Protein AF-A0A1F8A3U5-F1 (afdb_monomer_lite)

Radius of gyration: 20.99 Å; chains: 1; bounding box: 32×63×51 Å

Foldseek 3Di:
DDPVVVVLLVVLVCQLPDPVDDPQLNVLSVVLNVVCVVLVDPLLSVLSSVCSVVVHDQDDPFDPLVDPVVPCPFQCNVCVVVVVVVCVVVVPDDDPCLVRRHQQQLSVVDDPVLLVVDDDVLSSVLSNLSRVLSVVLRVVQVVCCVRGNRDSVSSVVSSVVSNVLSSLLRDQPADDDPVDDVLRSVLSNVLVVVCVVPVDDDPVSLVVSCVVSVGDPVRSVVSNVVSVVPPPDPPPDD

Structure (mmCIF, N/CA/C/O backbone):
data_AF-A0A1F8A3U5-F1
#
_entry.id   AF-A0A1F8A3U5-F1
#
loop_
_atom_site.group_PDB
_atom_site.id
_atom_site.type_symbol
_atom_site.label_atom_id
_atom_site.label_alt_id
_atom_site.label_comp_id
_atom_site.label_asym_id
_atom_site.label_entity_id
_atom_site.label_seq_id
_atom_site.pdbx_PDB_ins_code
_atom_site.Cartn_x
_atom_site.Cartn_y
_atom_site.Cartn_z
_atom_site.occupancy
_atom_site.B_iso_or_equiv
_atom_site.auth_seq_id
_atom_site.auth_comp_id
_atom_site.auth_asym_id
_atom_site.auth_atom_id
_atom_site.pdbx_PDB_model_num
ATOM 1 N N . MET A 1 1 ? -14.450 17.185 -12.008 1.00 59.91 1 MET A N 1
ATOM 2 C CA . MET A 1 1 ? -13.005 17.348 -11.720 1.00 59.91 1 MET A CA 1
ATOM 3 C C . MET A 1 1 ? -12.781 18.746 -11.153 1.00 59.91 1 MET A C 1
ATOM 5 O O . MET A 1 1 ? -13.092 19.710 -11.848 1.00 59.91 1 MET A O 1
ATOM 9 N N . GLY A 1 2 ? -12.352 18.853 -9.891 1.00 80.50 2 GLY A N 1
ATOM 10 C CA . GLY A 1 2 ? -12.218 20.138 -9.187 1.00 80.50 2 GLY A CA 1
ATOM 11 C C . GLY A 1 2 ? -11.101 21.026 -9.748 1.00 80.50 2 GLY A C 1
ATOM 12 O O . GLY A 1 2 ? -10.186 20.533 -10.408 1.00 80.50 2 GLY A O 1
ATOM 13 N N . THR A 1 3 ? -11.174 22.333 -9.481 1.00 87.06 3 THR A N 1
ATOM 14 C CA . THR A 1 3 ? -10.207 23.342 -9.958 1.00 87.06 3 THR A CA 1
ATOM 15 C C . THR A 1 3 ? -8.766 22.987 -9.584 1.00 87.06 3 THR A C 1
ATOM 17 O O . THR A 1 3 ? -7.882 23.078 -10.430 1.00 87.06 3 THR A O 1
ATOM 20 N N . LEU A 1 4 ? -8.545 22.481 -8.366 1.00 87.31 4 LEU A N 1
ATOM 21 C CA . LEU A 1 4 ? -7.229 22.046 -7.891 1.00 87.31 4 LEU A CA 1
ATOM 22 C C . LEU A 1 4 ? -6.636 20.914 -8.746 1.00 87.31 4 LEU A C 1
ATOM 24 O O . LEU A 1 4 ? -5.498 21.023 -9.186 1.00 87.31 4 LEU A O 1
ATOM 28 N N . CYS A 1 5 ? -7.405 19.862 -9.050 1.00 90.94 5 CYS A N 1
ATOM 29 C CA . CYS A 1 5 ? -6.928 18.750 -9.883 1.00 90.94 5 CYS A CA 1
ATOM 30 C C . CYS A 1 5 ? -6.482 19.233 -11.265 1.00 90.94 5 CYS A C 1
ATOM 32 O O . CYS A 1 5 ? -5.447 18.806 -11.757 1.00 90.94 5 CYS A O 1
ATOM 34 N N . LYS A 1 6 ? -7.238 20.153 -11.881 1.00 92.12 6 LYS A N 1
ATOM 35 C CA . LYS A 1 6 ? -6.883 20.709 -13.196 1.00 92.12 6 LYS A CA 1
ATOM 36 C C . LYS A 1 6 ? -5.563 21.479 -13.148 1.00 92.12 6 LYS A C 1
ATOM 38 O O . LYS A 1 6 ? -4.771 21.371 -14.075 1.00 92.12 6 LYS A O 1
ATOM 43 N N . VAL A 1 7 ? -5.330 22.241 -12.079 1.00 94.38 7 VAL A N 1
ATOM 44 C CA . VAL A 1 7 ? -4.067 22.966 -11.874 1.00 94.38 7 VAL A CA 1
ATOM 45 C C . VAL A 1 7 ? -2.906 21.988 -11.696 1.00 94.38 7 VAL A C 1
ATOM 47 O O . VAL A 1 7 ? -1.887 22.139 -12.362 1.00 94.38 7 VAL A O 1
ATOM 50 N N . LEU A 1 8 ? -3.076 20.955 -10.865 1.00 94.31 8 LEU A N 1
ATOM 51 C CA . LEU A 1 8 ? -2.045 19.938 -10.634 1.00 94.31 8 LEU A CA 1
ATOM 52 C C . LEU A 1 8 ? -1.711 19.144 -11.904 1.00 94.31 8 LEU A C 1
ATOM 54 O O . LEU A 1 8 ? -0.542 18.897 -12.173 1.00 94.31 8 LEU A O 1
ATOM 58 N N . LEU A 1 9 ? -2.710 18.789 -12.715 1.00 94.25 9 LEU A N 1
ATOM 59 C CA . LEU A 1 9 ? -2.481 18.095 -13.985 1.00 94.25 9 LEU A CA 1
ATOM 60 C C . LEU A 1 9 ? -1.741 18.970 -15.003 1.00 94.25 9 LEU A C 1
ATOM 62 O O . LEU A 1 9 ? -0.818 18.485 -15.645 1.00 94.25 9 LEU A O 1
ATOM 66 N N . ARG A 1 10 ? -2.079 20.263 -15.106 1.00 94.81 10 ARG A N 1
ATOM 67 C CA . ARG A 1 10 ? -1.332 21.207 -15.959 1.00 94.81 10 ARG A CA 1
ATOM 68 C C . ARG A 1 10 ? 0.111 21.385 -15.498 1.00 94.81 10 ARG A C 1
ATOM 70 O O . ARG A 1 10 ? 1.004 21.494 -16.328 1.00 94.81 10 ARG A O 1
ATOM 77 N N . LEU A 1 11 ? 0.341 21.415 -14.183 1.00 94.00 11 LEU A N 1
ATOM 78 C CA . LEU A 1 11 ? 1.692 21.448 -13.627 1.00 94.00 11 LEU A CA 1
ATOM 79 C C . LEU A 1 11 ? 2.476 20.197 -14.041 1.00 94.00 11 LEU A C 1
ATOM 81 O O . LEU A 1 11 ? 3.593 20.322 -14.525 1.00 94.00 11 LEU A O 1
ATOM 85 N N . LEU A 1 12 ? 1.893 19.006 -13.890 1.00 93.44 12 LEU A N 1
ATOM 86 C CA . LEU A 1 12 ? 2.532 17.751 -14.295 1.00 93.44 12 LEU A CA 1
ATOM 87 C C . LEU A 1 12 ? 2.829 17.709 -15.797 1.00 93.44 12 LEU A C 1
ATOM 89 O O . LEU A 1 12 ? 3.903 17.265 -16.187 1.00 93.44 12 LEU A O 1
ATOM 93 N N . GLU A 1 13 ? 1.917 18.207 -16.630 1.00 94.44 13 GLU A N 1
ATOM 94 C CA . GLU A 1 13 ? 2.119 18.315 -18.076 1.00 94.44 13 GLU A CA 1
ATOM 95 C C . GLU A 1 13 ? 3.285 19.251 -18.418 1.00 94.44 13 GLU A C 1
ATOM 97 O O . GLU A 1 13 ? 4.138 18.890 -19.228 1.00 94.44 13 GLU A O 1
ATOM 102 N N . ALA A 1 14 ? 3.373 20.411 -17.760 1.00 94.38 14 ALA A N 1
ATOM 103 C CA . ALA A 1 14 ? 4.494 21.331 -17.927 1.00 94.38 14 ALA A CA 1
ATOM 104 C C . ALA A 1 14 ? 5.823 20.687 -17.495 1.00 94.38 14 ALA A C 1
ATOM 106 O O . ALA A 1 14 ? 6.792 20.733 -18.247 1.00 94.38 14 ALA A O 1
ATOM 107 N N . LEU A 1 15 ? 5.852 20.022 -16.332 1.00 92.50 15 LEU A N 1
ATOM 108 C CA . LEU A 1 15 ? 7.039 19.317 -15.837 1.00 92.50 15 LEU A CA 1
ATOM 109 C C . LEU A 1 15 ? 7.458 18.173 -16.770 1.00 92.50 15 LEU A C 1
ATOM 111 O O . LEU A 1 15 ? 8.645 17.979 -16.996 1.00 92.50 15 LEU A O 1
ATOM 115 N N . ALA A 1 16 ? 6.514 17.428 -17.348 1.00 90.19 16 ALA A N 1
ATOM 116 C CA . ALA A 1 16 ? 6.818 16.327 -18.263 1.00 90.19 16 ALA A CA 1
ATOM 117 C C . ALA A 1 16 ? 7.504 16.793 -19.563 1.00 90.19 16 ALA A C 1
ATOM 119 O O . ALA A 1 16 ? 8.275 16.035 -20.154 1.00 90.19 16 ALA A O 1
ATOM 120 N N . HIS A 1 17 ? 7.263 18.035 -19.993 1.00 93.19 17 HIS A N 1
ATOM 121 C CA . HIS A 1 17 ? 7.818 18.603 -21.227 1.00 93.19 17 HIS A CA 1
ATOM 122 C C . HIS A 1 17 ? 8.972 19.592 -20.991 1.00 93.19 17 HIS A C 1
ATOM 124 O O . HIS A 1 17 ? 9.547 20.095 -21.957 1.00 93.19 17 HIS A O 1
ATOM 130 N N . ASP A 1 18 ? 9.345 19.861 -19.737 1.00 92.31 18 ASP A N 1
ATOM 131 C CA . ASP A 1 18 ? 10.413 20.804 -19.403 1.00 92.31 18 ASP A CA 1
ATOM 132 C C . ASP A 1 18 ? 11.800 20.195 -19.656 1.00 92.31 18 ASP A C 1
ATOM 134 O O . ASP A 1 18 ? 12.280 19.344 -18.907 1.00 92.31 18 ASP A O 1
ATOM 138 N N . ALA A 1 19 ? 12.469 20.653 -20.717 1.00 90.62 19 ALA A N 1
ATOM 139 C CA . ALA A 1 19 ? 13.798 20.186 -21.110 1.00 90.62 19 ALA A CA 1
ATOM 140 C C . ALA A 1 19 ? 14.903 20.478 -20.075 1.00 90.62 19 ALA A C 1
ATOM 142 O O . ALA A 1 19 ? 15.974 19.878 -20.162 1.00 90.62 19 ALA A O 1
ATOM 143 N N . CYS A 1 20 ? 14.662 21.369 -19.107 1.00 92.44 20 CYS A N 1
ATOM 144 C CA . CYS A 1 20 ? 15.601 21.666 -18.027 1.00 92.44 20 CYS A CA 1
ATOM 145 C C . CYS A 1 20 ? 15.585 20.610 -16.907 1.00 92.44 20 CYS A C 1
ATOM 147 O O . CYS A 1 20 ? 16.494 20.595 -16.076 1.00 92.44 20 CYS A O 1
ATOM 149 N N . LEU A 1 21 ? 14.575 19.735 -16.863 1.00 87.62 21 LEU A N 1
ATOM 150 C CA . LEU A 1 21 ? 14.460 18.667 -15.869 1.00 87.62 21 LEU A CA 1
ATOM 151 C C . LEU A 1 21 ? 15.128 17.372 -16.339 1.00 87.62 21 LEU A C 1
ATOM 153 O O . LEU A 1 21 ? 15.249 17.095 -17.535 1.00 87.62 21 LEU A O 1
ATOM 157 N N . SER A 1 22 ? 15.534 16.531 -15.384 1.00 87.31 22 SER A N 1
ATOM 158 C CA . SER A 1 22 ? 16.097 15.219 -15.714 1.00 87.31 22 SER A CA 1
ATOM 159 C C . SER A 1 22 ? 15.052 14.315 -16.387 1.00 87.31 22 SER A C 1
ATOM 161 O O . SER A 1 22 ? 13.847 14.467 -16.172 1.00 87.31 22 SER A O 1
ATOM 163 N N . SER A 1 23 ? 15.497 13.331 -17.183 1.00 84.69 23 SER A N 1
ATOM 164 C CA . SER A 1 23 ? 14.583 12.337 -17.787 1.00 84.69 23 SER A CA 1
ATOM 165 C C . SER A 1 23 ? 13.703 11.673 -16.731 1.00 84.69 23 SER A C 1
ATOM 167 O O . SER A 1 23 ? 12.493 11.585 -16.894 1.00 84.69 23 SER A O 1
ATOM 169 N N . GLU A 1 24 ? 14.301 11.322 -15.593 1.00 83.00 24 GLU A N 1
ATOM 170 C CA . GLU A 1 24 ? 13.609 10.699 -14.470 1.00 83.00 24 GLU A CA 1
ATOM 171 C C . GLU A 1 24 ? 12.495 11.593 -13.895 1.00 83.00 24 GLU A C 1
ATOM 173 O O . GLU A 1 24 ? 11.401 11.115 -13.600 1.00 83.00 24 GLU A O 1
ATOM 178 N N . GLN A 1 25 ? 12.733 12.899 -13.743 1.00 84.06 25 GLN A N 1
ATOM 179 C CA . GLN A 1 25 ? 11.713 13.834 -13.252 1.00 84.06 25 GLN A CA 1
ATOM 180 C C . GLN A 1 25 ? 10.551 13.986 -14.238 1.00 84.06 25 GLN A C 1
ATOM 182 O O . GLN A 1 25 ? 9.391 13.996 -13.819 1.00 84.06 25 GLN A O 1
ATOM 187 N N . ARG A 1 26 ? 10.850 14.052 -15.539 1.00 88.25 26 ARG A N 1
ATOM 188 C CA . ARG A 1 26 ? 9.834 14.140 -16.597 1.00 88.25 26 ARG A CA 1
ATOM 189 C C . ARG A 1 26 ? 8.983 12.875 -16.679 1.00 88.25 26 ARG A C 1
ATOM 191 O O . ARG A 1 26 ? 7.757 12.957 -16.722 1.00 88.25 26 ARG A O 1
ATOM 198 N N . GLU A 1 27 ? 9.619 11.707 -16.626 1.00 85.88 27 GLU A N 1
ATOM 199 C CA . GLU A 1 27 ? 8.944 10.405 -16.616 1.00 85.88 27 GLU A CA 1
ATOM 200 C C . GLU A 1 27 ? 8.048 10.242 -15.384 1.00 85.88 27 GLU A C 1
ATOM 202 O O . GLU A 1 27 ? 6.904 9.808 -15.513 1.00 85.88 27 GLU A O 1
ATOM 207 N N . LYS A 1 28 ? 8.512 10.666 -14.20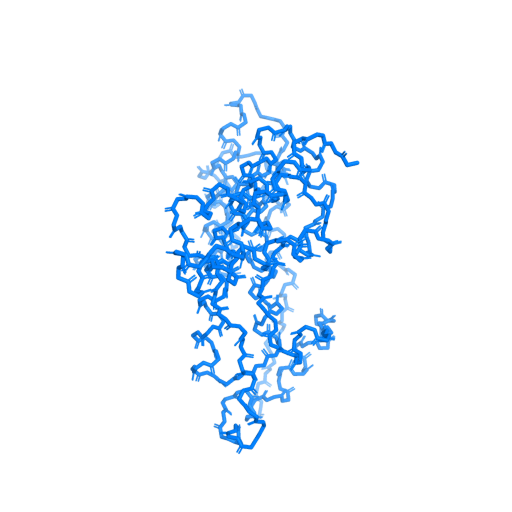0 1.00 85.12 28 LYS A N 1
ATOM 208 C CA . LYS A 1 28 ? 7.691 10.686 -12.979 1.00 85.12 28 LYS A CA 1
ATOM 209 C C . LYS A 1 28 ? 6.464 11.582 -13.130 1.00 85.12 28 LYS A C 1
ATOM 211 O O . LYS A 1 28 ? 5.368 11.178 -12.746 1.00 85.12 28 LYS A O 1
ATOM 216 N N . ALA A 1 29 ? 6.627 12.782 -13.687 1.00 89.88 29 ALA A N 1
ATOM 217 C CA . ALA A 1 29 ? 5.508 13.694 -13.906 1.00 89.88 29 ALA A CA 1
ATOM 218 C C . ALA A 1 29 ? 4.465 13.088 -14.862 1.00 89.88 29 ALA A C 1
ATOM 220 O O . ALA A 1 29 ? 3.266 13.106 -14.567 1.00 89.88 29 ALA A O 1
ATOM 221 N N . MET A 1 30 ? 4.925 12.471 -15.955 1.00 89.12 30 MET A N 1
ATOM 222 C CA . MET A 1 30 ? 4.065 11.764 -16.905 1.00 89.12 30 MET A CA 1
ATOM 223 C C . MET A 1 30 ? 3.346 10.577 -16.251 1.00 89.12 30 MET A C 1
ATOM 225 O O . MET A 1 30 ? 2.131 10.440 -16.399 1.00 89.12 30 MET A O 1
ATOM 229 N N . TYR A 1 31 ? 4.065 9.761 -15.474 1.00 87.12 31 TYR A N 1
ATOM 230 C CA . TYR A 1 31 ? 3.487 8.630 -14.751 1.00 87.12 31 TYR A CA 1
ATOM 231 C C . TYR A 1 31 ? 2.373 9.069 -13.803 1.00 87.12 31 TYR A C 1
ATOM 233 O O . TYR A 1 31 ? 1.295 8.484 -13.821 1.00 87.12 31 TYR A O 1
ATOM 241 N N . ILE A 1 32 ? 2.599 10.107 -12.989 1.00 89.50 32 ILE A N 1
ATOM 242 C CA . ILE A 1 32 ? 1.591 10.599 -12.038 1.00 89.50 32 ILE A CA 1
ATOM 243 C C . ILE A 1 32 ? 0.330 11.048 -12.788 1.00 89.50 32 ILE A C 1
ATOM 245 O O . ILE A 1 32 ? -0.784 10.726 -12.372 1.00 89.50 32 ILE A O 1
ATOM 249 N N . GLY A 1 33 ? 0.497 11.748 -13.916 1.00 89.69 33 GLY A N 1
ATOM 250 C CA . GLY A 1 33 ? -0.617 12.144 -14.775 1.00 89.69 33 GLY A CA 1
ATOM 251 C C . GLY A 1 33 ? -1.421 10.946 -15.289 1.00 89.69 33 GLY A C 1
ATOM 252 O O . GLY A 1 33 ? -2.646 10.941 -15.178 1.00 89.69 33 GLY A O 1
ATOM 253 N N . LEU A 1 34 ? -0.739 9.912 -15.794 1.00 86.69 34 LEU A N 1
ATOM 254 C CA . LEU A 1 34 ? -1.368 8.687 -16.303 1.00 86.69 34 LEU A CA 1
ATOM 255 C C . LEU A 1 34 ? -2.034 7.860 -15.193 1.00 86.69 34 LEU A C 1
ATOM 257 O O . LEU A 1 34 ? -3.182 7.445 -15.348 1.00 86.69 34 LEU A O 1
ATOM 261 N N . SER A 1 35 ? -1.361 7.674 -14.056 1.00 85.38 35 SER A N 1
ATOM 262 C CA . SER A 1 35 ? -1.886 6.958 -12.885 1.00 85.38 35 SER A CA 1
ATOM 263 C C . SER A 1 35 ? -3.184 7.614 -12.393 1.00 85.38 35 SER A C 1
ATOM 265 O O . SER A 1 35 ? -4.189 6.928 -12.183 1.00 85.38 35 SER A O 1
ATOM 267 N N . PHE A 1 36 ? -3.245 8.953 -12.361 1.00 90.25 36 PHE A N 1
ATOM 268 C CA . PHE A 1 36 ? -4.469 9.671 -11.994 1.00 90.25 36 PHE A CA 1
ATOM 269 C C . PHE A 1 36 ? -5.655 9.395 -12.926 1.00 90.25 36 PHE A C 1
ATOM 271 O O . PHE A 1 36 ? -6.797 9.391 -12.462 1.00 90.25 36 PHE A O 1
ATOM 278 N N . LEU A 1 37 ? -5.432 9.140 -14.219 1.00 87.62 37 LEU A N 1
ATOM 279 C CA . LEU A 1 37 ? -6.523 8.786 -15.135 1.00 87.62 37 LEU A CA 1
ATOM 280 C C . LEU A 1 37 ? -7.172 7.446 -14.767 1.00 87.62 37 LEU A C 1
ATOM 282 O O . LEU A 1 37 ? -8.379 7.291 -14.974 1.00 87.62 37 LEU A O 1
ATOM 286 N N . SER A 1 38 ? -6.391 6.530 -14.186 1.00 84.44 38 SER A N 1
ATOM 287 C CA . SER A 1 38 ? -6.859 5.235 -13.691 1.00 84.44 38 SER A CA 1
ATOM 288 C C . SER A 1 38 ? -7.659 5.393 -12.395 1.00 84.44 38 SER A C 1
ATOM 290 O O . SER A 1 38 ? -8.855 5.103 -12.359 1.00 84.44 38 SER A O 1
ATOM 292 N N . HIS A 1 39 ? -7.042 5.936 -11.340 1.00 86.56 39 HIS A N 1
ATOM 293 C CA . HIS A 1 39 ? -7.651 5.934 -10.004 1.00 86.56 39 HIS A CA 1
ATOM 294 C C . HIS A 1 39 ? -8.543 7.157 -9.705 1.00 86.56 39 HIS A C 1
ATOM 296 O O . HIS A 1 39 ? -9.347 7.120 -8.777 1.00 86.56 39 HIS A O 1
ATOM 302 N N . LYS A 1 40 ? -8.401 8.271 -10.443 1.00 90.25 40 LYS A N 1
ATOM 303 C CA . LYS A 1 40 ? -9.174 9.533 -10.302 1.00 90.25 40 LYS A CA 1
ATOM 304 C C . LYS A 1 40 ? -9.259 10.084 -8.871 1.00 90.25 40 LYS A C 1
ATOM 306 O O . LYS A 1 40 ? -10.196 10.799 -8.511 1.00 90.25 40 LYS A O 1
ATOM 311 N N . ASN A 1 41 ? -8.251 9.782 -8.059 1.00 90.56 41 ASN A N 1
ATOM 312 C CA . ASN A 1 41 ? -8.214 10.092 -6.633 1.00 90.56 41 ASN A CA 1
ATOM 313 C C . ASN A 1 41 ? -7.436 11.390 -6.377 1.00 90.56 41 ASN A C 1
ATOM 315 O O . ASN A 1 41 ? -6.236 11.480 -6.641 1.00 90.56 41 ASN A O 1
ATOM 319 N N . THR A 1 42 ? -8.131 12.410 -5.872 1.00 92.25 42 THR A N 1
ATOM 320 C CA . THR A 1 42 ? -7.558 13.745 -5.643 1.00 92.25 42 THR A CA 1
ATOM 321 C C . THR A 1 42 ? -6.518 13.757 -4.527 1.00 92.25 42 THR A C 1
ATOM 323 O O . THR A 1 42 ? -5.478 14.390 -4.685 1.00 92.25 42 T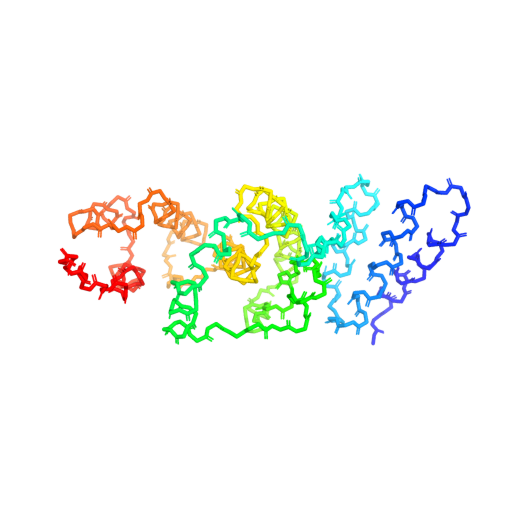HR A O 1
ATOM 326 N N . CYS A 1 43 ? -6.771 13.060 -3.413 1.00 92.12 43 CYS A N 1
ATOM 327 C CA . CYS A 1 43 ? -5.826 12.980 -2.297 1.00 92.12 43 CYS A CA 1
ATOM 328 C C . CYS A 1 43 ? -4.530 12.298 -2.741 1.00 92.12 43 CYS A C 1
ATOM 330 O O . CYS A 1 43 ? -3.440 12.785 -2.439 1.00 92.12 43 CYS A O 1
ATOM 332 N N . ARG A 1 44 ? -4.659 11.236 -3.541 1.00 92.81 44 ARG A N 1
ATOM 333 C CA . ARG A 1 44 ? -3.541 10.543 -4.172 1.00 92.81 44 ARG A CA 1
ATOM 334 C C . ARG A 1 44 ? -2.728 11.455 -5.087 1.00 92.81 44 ARG A C 1
ATOM 336 O O . ARG A 1 44 ? -1.517 11.538 -4.918 1.00 92.81 44 ARG A O 1
ATOM 343 N N . LEU A 1 45 ? -3.390 12.186 -5.990 1.00 93.69 45 LEU A N 1
ATOM 344 C CA . LEU A 1 45 ? -2.737 13.140 -6.896 1.00 93.69 45 LEU A CA 1
ATOM 345 C C . LEU A 1 45 ? -1.977 14.223 -6.122 1.00 93.69 45 LEU A C 1
ATOM 347 O O . LEU A 1 45 ? -0.832 14.532 -6.441 1.00 93.69 45 LEU A O 1
ATOM 351 N N . MET A 1 46 ? -2.595 14.789 -5.084 1.00 93.56 46 MET A N 1
ATOM 352 C CA . MET A 1 46 ? -1.947 15.786 -4.231 1.00 93.56 46 MET A CA 1
ATOM 353 C C . MET A 1 46 ? -0.707 15.217 -3.539 1.00 93.56 46 MET A C 1
ATOM 355 O O . MET A 1 46 ? 0.332 15.875 -3.513 1.00 93.56 46 MET A O 1
ATOM 359 N N . ALA A 1 47 ? -0.796 13.999 -2.998 1.00 92.56 47 ALA A N 1
ATOM 360 C CA . ALA A 1 47 ? 0.319 13.358 -2.309 1.00 92.56 47 ALA A CA 1
ATOM 361 C C . ALA A 1 47 ? 1.454 13.029 -3.293 1.00 92.56 47 ALA A C 1
ATOM 363 O O . ALA A 1 47 ? 2.625 13.264 -2.987 1.00 92.56 47 ALA A O 1
ATOM 364 N N . GLN A 1 48 ? 1.096 12.582 -4.500 1.00 92.25 48 GLN A N 1
ATOM 365 C CA . GLN A 1 48 ? 2.014 12.325 -5.604 1.00 92.25 48 GLN A CA 1
ATOM 366 C C . GLN A 1 48 ? 2.797 13.576 -6.015 1.00 92.25 48 GLN A C 1
ATOM 368 O O . GLN A 1 48 ? 4.028 13.589 -5.981 1.00 92.25 48 GLN A O 1
ATOM 373 N N . VAL A 1 49 ? 2.084 14.666 -6.312 1.00 92.38 49 VAL A N 1
ATOM 374 C CA . VAL A 1 49 ? 2.703 15.949 -6.668 1.00 92.38 49 VAL A CA 1
ATOM 375 C C . VAL A 1 49 ? 3.540 16.495 -5.511 1.00 92.38 49 VAL A C 1
ATOM 377 O O . VAL A 1 49 ? 4.664 16.935 -5.731 1.00 92.38 49 VAL A O 1
ATOM 380 N N . SER A 1 50 ? 3.050 16.435 -4.268 1.00 92.00 50 SER A N 1
ATOM 381 C CA . SER A 1 50 ? 3.795 16.952 -3.114 1.00 92.00 50 SER A CA 1
ATOM 382 C C . SER A 1 50 ? 5.147 16.264 -2.936 1.00 92.00 50 SER A C 1
ATOM 384 O O . SER A 1 50 ? 6.119 16.940 -2.606 1.00 92.00 50 SER A O 1
ATOM 386 N N . ARG A 1 51 ? 5.216 14.945 -3.119 1.00 88.94 51 ARG A N 1
ATOM 387 C CA . ARG A 1 51 ? 6.468 14.188 -3.013 1.00 88.94 51 ARG A CA 1
ATOM 388 C C . ARG A 1 51 ? 7.370 14.422 -4.238 1.00 88.94 51 ARG A C 1
ATOM 390 O O . ARG A 1 51 ? 8.578 14.555 -4.059 1.00 88.94 51 ARG A O 1
ATOM 397 N N . LEU A 1 52 ? 6.806 14.577 -5.447 1.00 88.69 52 LEU A N 1
ATOM 398 C CA . LEU A 1 52 ? 7.566 14.944 -6.654 1.00 88.69 52 LEU A CA 1
ATOM 399 C C . LEU A 1 52 ? 8.284 16.286 -6.461 1.00 88.69 52 LEU A C 1
ATOM 401 O O . LEU A 1 52 ? 9.480 16.388 -6.714 1.00 88.69 52 LEU A O 1
ATOM 405 N N . MET A 1 53 ? 7.572 17.288 -5.939 1.00 88.31 53 MET A N 1
ATOM 406 C CA . MET A 1 53 ? 8.127 18.618 -5.660 1.00 88.31 53 MET A CA 1
ATOM 407 C C . MET A 1 53 ? 9.220 18.603 -4.581 1.00 88.31 53 MET A C 1
ATOM 409 O O . MET A 1 53 ? 10.065 19.491 -4.555 1.00 88.31 53 MET A O 1
ATOM 413 N N . LYS A 1 54 ? 9.224 17.596 -3.701 1.00 87.44 54 LYS A N 1
ATOM 414 C CA . LYS A 1 54 ? 10.277 17.376 -2.698 1.00 87.44 54 LYS A CA 1
ATOM 415 C C . LYS A 1 54 ? 11.465 16.568 -3.230 1.00 87.44 54 LYS A C 1
ATOM 417 O O . LYS A 1 54 ? 12.405 16.323 -2.483 1.00 87.44 54 LYS A O 1
ATOM 422 N N . GLY A 1 55 ? 11.423 16.131 -4.490 1.00 78.25 55 GLY A N 1
ATOM 423 C CA . GLY A 1 55 ? 12.448 15.269 -5.079 1.00 78.25 55 GLY A CA 1
ATOM 424 C C . GLY A 1 55 ? 12.446 13.841 -4.527 1.00 78.25 55 GLY A C 1
ATOM 425 O O . GLY A 1 55 ? 13.426 13.120 -4.691 1.00 78.25 55 GLY A O 1
ATOM 426 N N . GLU A 1 56 ? 11.368 13.410 -3.868 1.00 77.69 56 GLU A N 1
ATOM 427 C CA . GLU A 1 56 ? 11.294 12.066 -3.301 1.00 77.69 56 GLU A CA 1
ATOM 428 C C . GLU A 1 56 ? 11.129 11.007 -4.407 1.00 77.69 56 GLU A C 1
ATOM 430 O O . GLU A 1 56 ? 10.414 11.193 -5.396 1.00 77.69 56 GLU A O 1
ATOM 435 N N . VAL A 1 57 ? 11.801 9.865 -4.238 1.00 61.00 57 VAL A N 1
ATOM 436 C CA . VAL A 1 57 ? 11.761 8.746 -5.194 1.00 61.00 57 VAL A CA 1
ATOM 437 C C . VAL A 1 57 ? 10.397 8.056 -5.132 1.00 61.00 57 VAL A C 1
ATOM 439 O O . VAL A 1 57 ? 9.949 7.658 -4.054 1.00 61.00 57 VAL A O 1
ATOM 442 N N . PHE A 1 58 ? 9.748 7.941 -6.295 1.00 60.69 58 PHE A N 1
ATOM 443 C CA . PHE A 1 58 ? 8.373 7.459 -6.435 1.00 60.69 58 PHE A CA 1
ATOM 444 C C . PHE A 1 58 ? 8.268 5.980 -6.770 1.00 60.69 58 PHE A C 1
ATOM 446 O O . PHE A 1 58 ? 7.442 5.285 -6.193 1.00 60.69 58 PHE A O 1
ATOM 453 N N . ILE A 1 59 ? 9.050 5.520 -7.740 1.00 56.22 59 ILE A N 1
ATOM 454 C CA . ILE A 1 59 ? 8.793 4.273 -8.453 1.00 56.22 59 ILE A CA 1
ATOM 455 C C . ILE A 1 59 ? 10.148 3.704 -8.850 1.00 56.22 59 ILE A C 1
ATOM 457 O O . ILE A 1 59 ? 10.935 4.390 -9.506 1.00 56.22 59 ILE A O 1
ATOM 461 N N . SER A 1 60 ? 10.410 2.463 -8.445 1.00 49.03 60 SER A N 1
ATOM 462 C CA . SER A 1 60 ? 11.392 1.640 -9.140 1.00 49.03 60 SER A CA 1
ATOM 463 C C . SER A 1 60 ? 10.794 1.305 -10.508 1.00 49.03 60 SER A C 1
ATOM 465 O O . SER A 1 60 ? 9.639 0.869 -10.551 1.00 49.03 60 SER A O 1
ATOM 467 N N . PRO A 1 61 ? 11.491 1.578 -11.625 1.00 49.94 61 PRO A N 1
ATOM 468 C CA . PRO A 1 61 ? 10.949 1.310 -12.947 1.00 49.94 61 PRO A CA 1
ATOM 469 C C . PRO A 1 61 ? 10.573 -0.167 -13.050 1.00 49.94 61 PRO A C 1
ATOM 471 O O . PRO A 1 61 ? 11.256 -1.006 -12.467 1.00 49.94 61 PRO A O 1
ATOM 474 N N . TYR A 1 62 ? 9.482 -0.428 -13.783 1.00 51.22 62 TYR A N 1
ATOM 475 C CA . TYR A 1 62 ? 8.997 -1.728 -14.250 1.00 51.22 62 TYR A CA 1
ATOM 476 C C . TYR A 1 62 ? 9.924 -2.885 -13.904 1.00 51.22 62 TYR A C 1
ATOM 478 O O . TYR A 1 62 ? 11.059 -2.940 -14.398 1.00 51.22 62 TYR A O 1
ATOM 486 N N . TYR A 1 63 ? 9.413 -3.853 -13.144 1.00 52.28 63 TYR A N 1
ATOM 487 C CA . TYR A 1 63 ? 10.069 -5.144 -13.078 1.00 52.28 63 TYR A CA 1
ATOM 488 C C . TYR A 1 63 ? 10.131 -5.637 -14.512 1.00 52.28 63 TYR A C 1
ATOM 490 O O . TYR A 1 63 ? 9.125 -6.047 -15.090 1.00 52.28 63 TYR A O 1
ATOM 498 N N . ARG A 1 64 ? 11.314 -5.586 -15.131 1.00 48.22 64 ARG A N 1
ATOM 499 C CA . ARG A 1 64 ? 11.543 -6.443 -16.280 1.00 48.22 64 ARG A CA 1
ATOM 500 C C . ARG A 1 64 ? 11.357 -7.825 -15.696 1.00 48.22 64 ARG A C 1
ATOM 502 O O . ARG A 1 64 ? 12.220 -8.283 -14.956 1.00 48.22 64 ARG A O 1
ATOM 509 N N . VAL A 1 65 ? 10.220 -8.450 -15.985 1.00 50.44 65 VAL A N 1
ATOM 510 C CA . VAL A 1 65 ? 10.063 -9.892 -15.876 1.00 50.44 65 VAL A CA 1
ATOM 511 C C . VAL A 1 65 ? 11.156 -10.430 -16.787 1.00 50.44 65 VAL A C 1
ATOM 513 O O . VAL A 1 65 ? 11.000 -10.494 -18.007 1.00 50.44 65 VAL A O 1
ATOM 516 N N . ILE A 1 66 ? 12.352 -10.629 -16.224 1.00 46.31 66 ILE A N 1
ATOM 517 C CA . ILE A 1 66 ? 13.515 -11.084 -16.969 1.00 46.31 66 ILE A CA 1
ATOM 518 C C . ILE A 1 66 ? 13.061 -12.416 -17.546 1.00 46.31 66 ILE A C 1
ATOM 520 O O . ILE A 1 66 ? 12.639 -13.303 -16.809 1.00 46.31 66 ILE A O 1
ATOM 524 N N . GLY A 1 67 ? 13.017 -12.485 -18.878 1.00 43.28 67 GLY A N 1
ATOM 525 C CA . GLY A 1 67 ? 12.275 -13.515 -19.592 1.00 43.28 67 GLY A CA 1
ATOM 526 C C . GLY A 1 67 ? 12.535 -14.920 -19.050 1.00 43.28 67 GLY A C 1
ATOM 527 O O . GLY A 1 67 ? 13.652 -15.255 -18.645 1.00 43.28 67 GLY A O 1
ATOM 528 N N . ALA A 1 68 ? 11.490 -15.750 -19.099 1.00 43.47 68 ALA A N 1
ATOM 529 C CA . ALA A 1 68 ? 11.427 -17.132 -18.615 1.00 43.47 68 ALA A CA 1
ATOM 530 C C . ALA A 1 68 ? 12.629 -18.035 -18.992 1.00 43.47 68 ALA A C 1
ATOM 532 O O . ALA A 1 68 ? 12.816 -19.100 -18.406 1.00 43.47 68 ALA A O 1
ATOM 533 N N . SER A 1 69 ? 13.477 -17.622 -19.938 1.00 45.19 69 SER A N 1
ATOM 534 C CA . SER A 1 69 ? 14.696 -18.321 -20.340 1.00 45.19 69 SER A CA 1
ATOM 535 C C . SER A 1 69 ? 15.848 -18.261 -19.324 1.00 45.19 69 SER A C 1
ATOM 537 O O . SER A 1 69 ? 16.694 -19.153 -19.366 1.00 45.19 69 SER A O 1
ATOM 539 N N . LYS A 1 70 ? 15.890 -17.296 -18.386 1.00 50.28 70 LYS A N 1
ATOM 540 C CA . LYS A 1 70 ? 16.943 -17.224 -17.341 1.00 50.28 70 LYS A CA 1
ATOM 541 C C . LYS A 1 70 ? 16.603 -17.940 -16.025 1.00 50.28 70 LYS A C 1
ATOM 543 O O . LYS A 1 70 ? 17.485 -18.103 -15.188 1.00 50.28 70 LYS A O 1
ATOM 548 N N . HIS A 1 71 ? 15.367 -18.414 -15.842 1.00 54.97 71 HIS A N 1
ATOM 549 C CA . HIS A 1 71 ? 14.859 -18.821 -14.523 1.00 54.97 71 HIS A CA 1
ATOM 550 C C . HIS A 1 71 ? 14.650 -20.331 -14.308 1.00 54.97 71 HIS A C 1
ATOM 552 O O . HIS A 1 71 ? 14.057 -20.727 -13.310 1.00 54.97 71 HIS A O 1
ATOM 558 N N . LYS A 1 72 ? 15.193 -21.210 -15.164 1.00 59.16 72 LYS A N 1
ATOM 559 C CA . LYS A 1 72 ? 15.027 -22.674 -14.999 1.00 59.16 72 LYS A CA 1
ATOM 560 C C . LYS A 1 72 ? 15.598 -23.245 -13.685 1.00 59.16 72 LYS A C 1
ATOM 562 O O . LYS A 1 72 ? 15.226 -24.348 -13.308 1.00 59.16 72 LYS A O 1
ATOM 567 N N . ASN A 1 73 ? 16.451 -22.502 -12.971 1.00 71.00 73 ASN A N 1
ATOM 568 C CA . ASN A 1 73 ? 17.069 -22.936 -11.707 1.00 71.00 73 ASN A CA 1
ATOM 569 C C . ASN A 1 73 ? 16.607 -22.148 -10.465 1.00 71.00 73 ASN A C 1
ATOM 571 O O . ASN A 1 73 ? 17.144 -22.361 -9.371 1.00 71.00 73 ASN A O 1
ATOM 575 N N . THR A 1 74 ? 15.631 -21.242 -10.588 1.00 81.38 74 THR A N 1
ATOM 576 C CA . THR A 1 74 ? 15.184 -20.456 -9.430 1.00 81.38 74 THR A CA 1
ATOM 577 C C . THR A 1 74 ? 14.440 -21.313 -8.413 1.00 81.38 74 THR A C 1
ATOM 579 O O . THR A 1 74 ? 13.935 -22.397 -8.724 1.00 81.38 74 THR A O 1
ATOM 582 N N . LEU A 1 75 ? 14.391 -20.843 -7.166 1.00 83.81 75 LEU A N 1
ATOM 583 C CA . LEU A 1 75 ? 13.631 -21.512 -6.112 1.00 83.81 75 LEU A CA 1
ATOM 584 C C . LEU A 1 75 ? 12.136 -21.512 -6.442 1.00 83.81 75 LEU A C 1
ATOM 586 O O . LEU A 1 75 ? 11.488 -22.546 -6.296 1.00 83.81 75 LEU A O 1
ATOM 590 N N . THR A 1 76 ? 11.613 -20.416 -6.994 1.00 84.88 76 THR A N 1
ATOM 591 C CA . THR A 1 76 ? 10.221 -20.350 -7.459 1.00 84.88 76 THR A CA 1
ATOM 592 C C . THR A 1 76 ? 9.909 -21.345 -8.568 1.00 84.88 76 THR A C 1
ATOM 594 O O . THR A 1 76 ? 8.846 -21.958 -8.539 1.00 84.88 76 THR A O 1
ATOM 597 N N . HIS A 1 77 ? 10.836 -21.590 -9.498 1.00 83.19 77 HIS A N 1
ATOM 598 C CA . HIS A 1 77 ? 10.648 -22.621 -10.517 1.00 83.19 77 HIS A CA 1
ATOM 599 C C . HIS A 1 77 ? 10.650 -24.027 -9.902 1.00 83.19 77 HIS A C 1
ATOM 601 O O . HIS A 1 77 ? 9.734 -24.813 -10.140 1.00 83.19 77 HIS A O 1
ATOM 607 N N . ARG A 1 78 ? 11.641 -24.334 -9.051 1.00 84.81 78 ARG A N 1
ATOM 608 C CA . ARG A 1 78 ? 11.778 -25.648 -8.394 1.00 84.81 78 ARG A CA 1
ATOM 609 C C . ARG A 1 78 ? 10.598 -25.991 -7.484 1.00 84.81 78 ARG A C 1
ATOM 611 O O . ARG A 1 78 ? 10.173 -27.144 -7.432 1.00 84.81 78 ARG A O 1
ATOM 618 N N . HIS A 1 79 ? 10.063 -24.996 -6.783 1.00 87.38 79 HIS A N 1
ATOM 619 C CA . HIS A 1 79 ? 8.978 -25.160 -5.816 1.00 87.38 79 HIS A CA 1
ATOM 620 C C . HIS A 1 79 ? 7.614 -24.690 -6.342 1.00 87.38 79 HIS A C 1
ATOM 622 O O . HIS A 1 79 ? 6.656 -24.641 -5.573 1.00 87.38 79 HIS A O 1
ATOM 628 N N . GLY A 1 80 ? 7.484 -24.418 -7.646 1.00 84.25 80 GLY A N 1
ATOM 629 C CA . GLY A 1 80 ? 6.268 -23.854 -8.244 1.00 84.25 80 GLY A CA 1
ATOM 630 C C . GLY A 1 80 ? 4.997 -24.663 -7.968 1.00 84.25 80 GLY A C 1
ATOM 631 O O . GLY A 1 80 ? 3.940 -24.084 -7.748 1.00 84.25 80 GLY A O 1
ATOM 632 N N . LYS A 1 81 ? 5.097 -25.997 -7.860 1.00 86.69 81 LYS A N 1
ATOM 633 C CA . LYS A 1 81 ? 3.961 -26.861 -7.485 1.00 86.69 81 LYS A CA 1
ATOM 634 C C . LYS A 1 81 ? 3.381 -26.540 -6.099 1.00 86.69 81 LYS A C 1
ATOM 636 O O . LYS A 1 81 ? 2.173 -26.625 -5.913 1.00 86.69 81 LYS A O 1
ATOM 641 N N . TYR A 1 82 ? 4.228 -26.154 -5.143 1.00 88.00 82 TYR A N 1
ATOM 642 C CA . TYR A 1 82 ? 3.793 -25.769 -3.799 1.00 88.00 82 TYR A CA 1
ATOM 643 C C . TYR A 1 82 ? 3.189 -24.365 -3.808 1.00 88.00 82 TYR A C 1
ATOM 645 O O . TYR A 1 82 ? 2.171 -24.141 -3.164 1.00 88.00 82 TYR A O 1
ATOM 653 N N . LEU A 1 83 ? 3.756 -23.448 -4.601 1.00 87.38 83 LEU A N 1
ATOM 654 C CA . LEU A 1 83 ? 3.179 -22.114 -4.794 1.00 87.38 83 LEU A CA 1
ATOM 655 C C . LEU A 1 83 ? 1.780 -22.207 -5.413 1.00 87.38 83 LEU A C 1
ATOM 657 O O . LEU A 1 83 ? 0.858 -21.562 -4.927 1.00 87.38 83 LEU A O 1
ATOM 661 N N . GLN A 1 84 ? 1.593 -23.072 -6.412 1.00 86.50 84 GLN A N 1
ATOM 662 C CA . GLN A 1 84 ? 0.288 -23.315 -7.027 1.00 86.50 84 GLN A CA 1
ATOM 663 C C . GLN A 1 84 ? -0.735 -23.881 -6.028 1.00 86.50 84 GLN A C 1
ATOM 665 O O . GLN A 1 84 ? -1.904 -23.495 -6.068 1.00 86.50 84 GLN A O 1
ATOM 670 N N . ALA A 1 85 ? -0.311 -24.781 -5.133 1.00 86.81 85 ALA A N 1
ATOM 671 C CA . ALA A 1 85 ? -1.174 -25.325 -4.086 1.00 86.81 85 ALA A CA 1
ATOM 672 C C . ALA A 1 85 ? -1.639 -24.223 -3.122 1.00 86.81 85 ALA A C 1
ATOM 674 O O . ALA A 1 85 ? -2.842 -24.050 -2.943 1.00 86.81 85 ALA A O 1
ATOM 675 N N . VAL A 1 86 ? -0.701 -23.416 -2.610 1.00 85.50 86 VAL A N 1
ATOM 676 C CA . VAL A 1 86 ? -0.994 -22.263 -1.742 1.00 85.50 86 VAL A CA 1
ATOM 677 C C . VAL A 1 86 ? -1.949 -21.298 -2.437 1.00 85.50 86 VAL A C 1
ATOM 679 O O . VAL A 1 86 ? -2.974 -20.919 -1.884 1.00 85.50 86 VAL A O 1
ATOM 682 N N . MET A 1 87 ? -1.682 -20.929 -3.686 1.00 85.94 87 MET A N 1
ATOM 683 C CA . MET A 1 87 ? -2.585 -20.033 -4.398 1.00 85.94 87 MET A CA 1
ATOM 684 C C . MET A 1 87 ? -3.990 -20.598 -4.578 1.00 85.94 87 MET A C 1
ATOM 686 O O . MET A 1 87 ? -4.955 -19.844 -4.542 1.00 85.94 87 MET A O 1
ATOM 690 N N . THR A 1 88 ? -4.112 -21.904 -4.811 1.00 87.19 88 THR A N 1
ATOM 691 C CA . THR A 1 88 ? -5.417 -22.549 -4.979 1.00 87.19 88 THR A CA 1
ATOM 692 C C . THR A 1 88 ? -6.187 -22.526 -3.660 1.00 87.19 88 THR A C 1
ATOM 694 O O . THR A 1 88 ? -7.363 -22.170 -3.645 1.00 87.19 88 THR A O 1
ATOM 697 N N . GLU A 1 89 ? -5.508 -22.839 -2.555 1.00 85.31 89 GLU A N 1
ATOM 698 C CA . GLU A 1 89 ? -6.057 -22.802 -1.198 1.00 85.31 89 GLU A CA 1
ATOM 699 C C . GLU A 1 89 ? -6.548 -21.398 -0.821 1.00 85.31 89 GLU A C 1
ATOM 701 O O . GLU A 1 89 ? -7.699 -21.225 -0.418 1.00 85.31 89 GLU A O 1
ATOM 706 N N . PHE A 1 90 ? -5.717 -20.379 -1.050 1.00 80.31 90 PHE A N 1
ATOM 707 C CA . PHE A 1 90 ? -6.026 -18.983 -0.725 1.00 80.31 90 PHE A CA 1
ATOM 708 C C . PHE A 1 90 ? -6.742 -18.223 -1.851 1.00 80.31 90 PHE A C 1
ATOM 710 O O . PHE A 1 90 ? -6.961 -17.020 -1.737 1.00 80.31 90 PHE A O 1
ATOM 717 N N . ARG A 1 91 ? -7.130 -18.908 -2.937 1.00 86.50 91 ARG A N 1
ATOM 718 C CA . ARG A 1 91 ? -7.816 -18.332 -4.112 1.00 86.50 91 ARG A CA 1
ATOM 719 C C . ARG A 1 91 ? -7.104 -17.110 -4.709 1.00 86.50 91 ARG A C 1
ATOM 721 O O . ARG A 1 91 ? -7.745 -16.176 -5.186 1.00 86.50 91 ARG A O 1
ATOM 728 N N . ILE A 1 92 ? -5.775 -17.131 -4.707 1.00 84.12 92 ILE A N 1
ATOM 729 C CA . ILE A 1 92 ? -4.938 -16.085 -5.294 1.00 84.12 92 ILE A CA 1
ATOM 730 C C . ILE A 1 92 ? -4.910 -16.300 -6.808 1.00 84.12 92 ILE A C 1
ATOM 732 O O . ILE A 1 92 ? -4.402 -17.315 -7.286 1.00 84.12 92 ILE A O 1
ATOM 736 N N . ALA A 1 93 ? -5.442 -15.343 -7.566 1.00 85.44 93 ALA A N 1
ATOM 737 C CA . ALA A 1 93 ? -5.430 -15.367 -9.024 1.00 85.44 93 ALA A CA 1
ATOM 738 C C . ALA A 1 93 ? -4.486 -14.282 -9.567 1.00 85.44 93 ALA A C 1
ATOM 740 O O . ALA A 1 93 ? -4.602 -13.130 -9.145 1.00 85.44 93 ALA A O 1
ATOM 741 N N . PRO A 1 94 ? -3.570 -14.611 -10.496 1.00 82.94 94 PRO A N 1
ATOM 742 C CA . PRO A 1 94 ? -2.737 -13.604 -11.134 1.00 82.94 94 PRO A CA 1
ATOM 743 C C . PRO A 1 94 ? -3.570 -12.678 -12.025 1.00 82.94 94 PRO A C 1
ATOM 745 O O . PRO A 1 94 ? -4.522 -13.089 -12.692 1.00 82.94 94 PRO A O 1
ATOM 748 N N . THR A 1 95 ? -3.155 -11.425 -12.074 1.00 84.19 95 THR A N 1
ATOM 749 C CA . THR A 1 95 ? -3.681 -10.355 -12.917 1.00 84.19 95 THR A CA 1
ATOM 750 C C . THR A 1 95 ? -2.720 -10.060 -14.070 1.00 84.19 95 THR A C 1
ATOM 752 O O . THR A 1 95 ? -1.558 -10.465 -14.054 1.00 84.19 95 THR A O 1
ATOM 755 N N . ILE A 1 96 ? -3.175 -9.305 -15.076 1.00 81.25 96 ILE A N 1
ATOM 756 C CA . ILE A 1 96 ? -2.315 -8.853 -16.189 1.00 81.25 96 ILE A CA 1
ATOM 757 C C . ILE A 1 96 ? -1.095 -8.081 -15.661 1.00 81.25 96 ILE A C 1
ATOM 759 O O . ILE A 1 96 ? 0.019 -8.282 -16.141 1.00 81.25 96 ILE A O 1
ATOM 763 N N . ALA A 1 97 ? -1.294 -7.273 -14.615 1.00 79.88 97 ALA A N 1
ATOM 764 C CA . ALA A 1 97 ? -0.243 -6.496 -13.971 1.00 79.88 97 ALA A CA 1
ATOM 765 C C . ALA A 1 97 ? 0.903 -7.373 -13.436 1.00 79.88 97 ALA A C 1
ATOM 767 O O . ALA A 1 97 ? 2.064 -6.960 -13.470 1.00 79.88 97 ALA A O 1
ATOM 768 N N . ASP A 1 98 ? 0.592 -8.594 -12.995 1.00 81.69 98 ASP A N 1
ATOM 769 C CA . ASP A 1 98 ? 1.586 -9.541 -12.502 1.00 81.69 98 ASP A CA 1
ATOM 770 C C . ASP A 1 98 ? 2.424 -10.150 -13.643 1.00 81.69 98 ASP A C 1
ATOM 772 O O . ASP A 1 98 ? 3.618 -10.392 -13.492 1.00 81.69 98 ASP A O 1
ATOM 776 N N . PHE A 1 99 ? 1.845 -10.360 -14.826 1.00 76.94 99 PHE A N 1
ATOM 777 C CA . PHE A 1 99 ? 2.603 -10.858 -15.982 1.00 76.94 99 PHE A CA 1
ATOM 778 C C . PHE A 1 99 ? 3.466 -9.776 -16.637 1.00 76.94 99 PHE A C 1
ATOM 780 O O . PHE A 1 99 ? 4.535 -10.073 -17.168 1.00 76.94 99 PHE A O 1
ATOM 787 N N . GLU A 1 100 ? 3.005 -8.529 -16.599 1.00 75.25 100 GLU A N 1
ATOM 788 C CA . GLU A 1 100 ? 3.690 -7.375 -17.189 1.00 75.25 100 GLU A CA 1
ATOM 789 C C . GLU A 1 100 ? 4.713 -6.725 -16.237 1.00 75.25 100 GLU A C 1
ATOM 791 O O . GLU A 1 100 ? 5.457 -5.837 -16.650 1.00 75.25 100 GLU A O 1
ATOM 796 N N . GLY A 1 101 ? 4.788 -7.175 -14.977 1.00 73.06 101 GLY A N 1
ATOM 797 C CA . GLY A 1 101 ? 5.752 -6.662 -14.002 1.00 73.06 101 GLY A CA 1
ATOM 798 C C . GLY A 1 101 ? 5.467 -5.222 -13.570 1.00 73.06 101 GLY A C 1
ATOM 799 O O . GLY A 1 101 ? 6.394 -4.431 -13.374 1.00 73.06 101 GLY A O 1
ATOM 800 N N . HIS A 1 102 ? 4.187 -4.864 -13.438 1.00 79.50 102 HIS A N 1
ATOM 801 C CA . HIS A 1 102 ? 3.798 -3.539 -12.952 1.00 79.50 102 HIS A CA 1
ATOM 802 C C . HIS A 1 102 ? 4.193 -3.357 -11.488 1.00 79.50 102 HIS A C 1
ATOM 804 O O . HIS A 1 102 ? 4.119 -4.316 -10.706 1.00 79.50 102 HIS A O 1
ATOM 810 N N . PRO A 1 103 ? 4.539 -2.123 -11.087 1.00 82.56 103 PRO A N 1
ATOM 811 C CA . PRO A 1 103 ? 4.779 -1.816 -9.689 1.00 82.56 103 PRO A CA 1
ATOM 812 C C . PRO A 1 103 ? 3.565 -2.153 -8.811 1.00 82.56 103 PRO A C 1
ATOM 814 O O . PRO A 1 103 ? 2.409 -2.195 -9.250 1.00 82.56 103 PRO A O 1
ATOM 817 N N . ILE A 1 104 ? 3.834 -2.412 -7.534 1.00 88.50 104 ILE A N 1
ATOM 818 C CA . ILE A 1 104 ? 2.792 -2.502 -6.516 1.00 88.50 104 ILE A CA 1
ATOM 819 C C . ILE A 1 104 ? 2.237 -1.097 -6.294 1.00 88.50 104 ILE A C 1
ATOM 821 O O . ILE A 1 104 ? 2.943 -0.211 -5.814 1.00 88.50 104 ILE A O 1
ATOM 825 N N . GLU A 1 105 ? 0.960 -0.919 -6.622 1.00 88.69 105 GLU A N 1
ATOM 826 C CA . GLU A 1 105 ? 0.174 0.268 -6.299 1.00 88.69 105 GLU A CA 1
ATOM 827 C C . GLU A 1 105 ? -0.901 -0.130 -5.287 1.00 88.69 105 GLU A C 1
ATOM 829 O O . GLU A 1 105 ? -1.871 -0.810 -5.623 1.00 88.69 105 GLU A O 1
ATOM 834 N N . LEU A 1 106 ? -0.753 0.284 -4.032 1.00 92.31 106 LEU A N 1
ATOM 835 C CA . LEU A 1 106 ? -1.692 -0.051 -2.965 1.00 92.31 106 LEU A CA 1
ATOM 836 C C . LEU A 1 106 ? -3.044 0.625 -3.202 1.00 92.31 106 LEU A C 1
ATOM 838 O O . LEU A 1 106 ? -4.079 0.014 -2.967 1.00 92.31 106 LEU A O 1
ATOM 842 N N . VAL A 1 107 ? -3.067 1.834 -3.774 1.00 91.19 107 VAL A N 1
ATOM 843 C CA . VAL A 1 107 ? -4.330 2.521 -4.113 1.00 91.19 107 VAL A CA 1
ATOM 844 C C . VAL A 1 107 ? -5.262 1.681 -5.003 1.00 91.19 107 VAL A C 1
ATOM 846 O O . VAL A 1 107 ? -6.473 1.868 -4.943 1.00 91.19 107 VAL A O 1
ATOM 849 N N . SER A 1 108 ? -4.726 0.737 -5.788 1.00 88.12 108 SER A N 1
ATOM 850 C CA . SER A 1 108 ? -5.520 -0.135 -6.666 1.00 88.12 108 SER A CA 1
ATOM 851 C C . SER A 1 108 ? -6.395 -1.151 -5.921 1.00 88.12 108 SER A C 1
ATOM 853 O O . SER A 1 108 ? -7.387 -1.606 -6.483 1.00 88.12 108 SER A O 1
ATOM 855 N N . ILE A 1 109 ? -6.056 -1.477 -4.669 1.00 89.81 109 ILE A N 1
ATOM 856 C CA . ILE A 1 109 ? -6.806 -2.422 -3.826 1.00 89.81 109 ILE A CA 1
ATOM 857 C C . ILE A 1 109 ? -7.358 -1.765 -2.552 1.00 89.81 109 ILE A C 1
ATOM 859 O O . ILE A 1 109 ? -7.824 -2.452 -1.648 1.00 89.81 109 ILE A O 1
ATOM 863 N N . LEU A 1 110 ? -7.292 -0.433 -2.450 1.00 92.19 110 LEU A N 1
ATOM 864 C CA . LEU A 1 110 ? -7.823 0.288 -1.296 1.00 92.19 110 LEU A CA 1
ATOM 865 C C . LEU A 1 110 ? -9.352 0.228 -1.306 1.00 92.19 110 LEU A C 1
ATOM 867 O O . LEU A 1 110 ? -9.993 0.705 -2.243 1.00 92.19 110 LEU A O 1
ATOM 871 N N . ASP A 1 111 ? -9.936 -0.289 -0.227 1.00 90.69 111 ASP A N 1
ATOM 872 C CA . ASP A 1 111 ? -11.383 -0.259 -0.044 1.00 90.69 111 ASP A CA 1
ATOM 873 C C . ASP A 1 111 ? -11.876 1.193 0.112 1.00 90.69 111 ASP A C 1
ATOM 875 O O . ASP A 1 111 ? -11.459 1.943 1.003 1.00 90.69 111 ASP A O 1
ATOM 879 N N . LEU A 1 112 ? -12.814 1.586 -0.752 1.00 89.19 112 LEU A N 1
ATOM 880 C CA . LEU A 1 112 ? -13.445 2.902 -0.724 1.00 89.19 112 LEU A CA 1
ATOM 881 C C . LEU A 1 112 ? -14.163 3.179 0.603 1.00 89.19 112 LEU A C 1
ATOM 883 O O . LEU A 1 112 ? -14.251 4.337 1.006 1.00 89.19 112 LEU A O 1
ATOM 887 N N . ALA A 1 113 ? -14.679 2.161 1.297 1.00 89.19 113 ALA A N 1
ATOM 888 C CA . ALA A 1 113 ? -15.299 2.325 2.609 1.00 89.19 113 ALA A CA 1
ATOM 889 C C . ALA A 1 113 ? -14.272 2.777 3.658 1.00 89.19 113 ALA A C 1
ATOM 891 O O . ALA A 1 113 ? -14.540 3.699 4.433 1.00 89.19 113 ALA A O 1
ATOM 892 N N . VAL A 1 114 ? -13.070 2.193 3.626 1.00 88.88 114 VAL A N 1
ATOM 893 C CA . VAL A 1 114 ? -11.945 2.574 4.492 1.00 88.88 114 VAL A CA 1
ATOM 894 C C . VAL A 1 114 ? -11.534 4.012 4.199 1.00 88.88 114 VAL A C 1
ATOM 896 O O . VAL A 1 114 ? -11.461 4.833 5.114 1.00 88.88 114 VAL A O 1
ATOM 899 N N . GLU A 1 115 ? -11.350 4.363 2.927 1.00 90.75 115 GLU A N 1
ATOM 900 C CA . GLU A 1 115 ? -10.985 5.726 2.536 1.00 90.75 115 GLU A CA 1
ATOM 901 C C . GLU A 1 115 ? -12.048 6.766 2.944 1.00 90.75 115 GLU A C 1
ATOM 903 O O . GLU A 1 115 ? -11.729 7.841 3.473 1.00 90.75 115 GLU A O 1
ATOM 908 N N . ASN A 1 116 ? -13.324 6.453 2.709 1.00 89.31 116 ASN A N 1
ATOM 909 C CA . ASN A 1 116 ? -14.439 7.353 2.990 1.00 89.31 116 ASN A CA 1
ATOM 910 C C . ASN A 1 116 ? -14.713 7.517 4.488 1.00 89.31 116 ASN A C 1
ATOM 912 O O . ASN A 1 116 ? -15.252 8.553 4.880 1.00 89.31 116 ASN A O 1
ATOM 916 N N . SER A 1 117 ? -14.291 6.558 5.319 1.00 87.75 117 SER A N 1
ATOM 917 C CA . SER A 1 117 ? -14.367 6.661 6.782 1.00 87.75 117 SER A CA 1
ATOM 918 C C . SER A 1 117 ? -13.483 7.779 7.356 1.00 87.75 117 SER A C 1
ATOM 920 O O . SER A 1 117 ? -13.723 8.255 8.467 1.00 87.75 117 SER A O 1
ATOM 922 N N . LEU A 1 118 ? -12.475 8.235 6.600 1.00 88.25 118 LEU A N 1
ATOM 923 C CA . LEU A 1 118 ? -11.525 9.247 7.048 1.00 88.25 118 LEU A CA 1
ATOM 924 C C . LEU A 1 118 ? -11.924 10.666 6.598 1.00 88.25 118 LEU A C 1
ATOM 926 O O . LEU A 1 118 ? -12.271 10.873 5.426 1.00 88.25 118 LEU A O 1
ATOM 930 N N . PRO A 1 119 ? -11.809 11.677 7.487 1.00 88.00 119 PRO A N 1
ATOM 931 C CA . PRO A 1 119 ? -11.956 13.084 7.121 1.00 88.00 119 PRO A CA 1
ATOM 932 C C . PRO A 1 119 ? -10.778 13.556 6.256 1.00 88.00 119 PRO A C 1
ATOM 934 O O . PRO A 1 119 ? -9.698 12.970 6.295 1.00 88.00 119 PRO A O 1
ATOM 937 N N . GLY A 1 120 ? -10.970 14.646 5.505 1.00 85.94 120 GLY A N 1
ATOM 938 C CA . GLY A 1 120 ? -10.074 15.077 4.419 1.00 85.94 120 GLY A CA 1
ATOM 939 C C . GLY A 1 120 ? -8.574 15.092 4.742 1.00 85.94 120 GLY A C 1
ATOM 940 O O . GLY A 1 120 ? -7.789 14.552 3.967 1.00 85.94 120 GLY A O 1
ATOM 941 N N . GLU A 1 121 ? -8.164 15.640 5.888 1.00 90.25 121 GLU A N 1
ATOM 942 C CA . GLU A 1 121 ? -6.747 15.665 6.286 1.00 90.25 121 GLU A CA 1
ATOM 943 C C . GLU A 1 121 ? -6.189 14.260 6.561 1.00 90.25 121 GLU A C 1
ATOM 945 O O . GLU A 1 121 ? -5.123 13.908 6.060 1.00 90.25 121 GLU A O 1
ATOM 950 N N . LYS A 1 122 ? -6.939 13.418 7.282 1.00 90.12 122 LYS A N 1
ATOM 951 C CA . LYS A 1 122 ? -6.546 12.025 7.540 1.00 90.12 122 LYS A CA 1
ATOM 952 C C . LYS A 1 122 ? -6.550 11.188 6.267 1.00 90.12 122 LYS A C 1
ATOM 954 O O . LYS A 1 122 ? -5.678 10.350 6.091 1.00 90.12 122 LYS A O 1
ATOM 959 N N . ARG A 1 123 ? -7.487 11.447 5.352 1.00 93.38 123 ARG A N 1
ATOM 960 C CA . ARG A 1 123 ? -7.517 10.810 4.031 1.00 93.38 123 ARG A CA 1
ATOM 961 C C . ARG A 1 123 ? -6.281 11.181 3.219 1.00 93.38 123 ARG A C 1
ATOM 963 O O . ARG A 1 123 ? -5.654 10.317 2.619 1.00 93.38 123 ARG A O 1
ATOM 970 N N . TYR A 1 124 ? -5.892 12.453 3.225 1.00 92.88 124 TYR A N 1
ATOM 971 C CA . TYR A 1 124 ? -4.651 12.886 2.589 1.00 92.88 124 TYR A CA 1
ATOM 972 C C . TYR A 1 124 ? -3.416 12.226 3.221 1.00 92.88 124 TYR A C 1
ATOM 974 O O . TYR A 1 124 ? -2.534 11.770 2.492 1.00 92.88 124 TYR A O 1
ATOM 982 N N . GLN A 1 125 ? -3.370 12.119 4.553 1.00 93.69 125 GLN A N 1
ATOM 983 C CA . GLN A 1 125 ? -2.281 11.438 5.251 1.00 93.69 125 GLN A CA 1
ATOM 984 C C . GLN A 1 125 ? -2.222 9.939 4.913 1.00 93.69 125 GLN A C 1
ATOM 986 O O . GLN A 1 125 ? -1.143 9.464 4.572 1.00 93.69 125 GLN A O 1
ATOM 991 N N . LEU A 1 126 ? -3.364 9.244 4.853 1.00 93.94 126 LEU A N 1
ATOM 992 C CA . LEU A 1 126 ? -3.442 7.854 4.390 1.00 93.94 126 LEU A CA 1
ATOM 993 C C . LEU A 1 126 ? -2.797 7.690 3.005 1.00 93.94 126 LEU A C 1
ATOM 995 O O . LEU A 1 126 ? -2.005 6.779 2.801 1.00 93.94 126 LEU A O 1
ATOM 999 N N . HIS A 1 127 ? -3.072 8.587 2.051 1.00 94.56 127 HIS A N 1
ATOM 1000 C CA . HIS A 1 127 ? -2.460 8.508 0.715 1.00 94.56 127 HIS A CA 1
ATOM 1001 C C . HIS A 1 127 ? -0.953 8.761 0.713 1.00 94.56 127 HIS A C 1
ATOM 1003 O O . HIS A 1 127 ? -0.241 8.168 -0.097 1.00 94.56 127 HIS A O 1
ATOM 1009 N N . LYS A 1 128 ? -0.444 9.607 1.614 1.00 93.69 128 LYS A N 1
ATOM 1010 C CA . LYS A 1 128 ? 1.006 9.760 1.802 1.00 93.69 128 LYS A CA 1
ATOM 1011 C C . LYS A 1 128 ? 1.633 8.484 2.360 1.00 93.69 128 LYS A C 1
ATOM 1013 O O . LYS A 1 128 ? 2.705 8.097 1.896 1.00 93.69 128 LYS A O 1
ATOM 1018 N N . ASP A 1 129 ? 0.962 7.834 3.302 1.00 93.81 129 ASP A N 1
ATOM 1019 C CA . ASP A 1 129 ? 1.444 6.601 3.922 1.00 93.81 129 ASP A CA 1
ATOM 1020 C C . ASP A 1 129 ? 1.385 5.428 2.938 1.00 93.81 129 ASP A C 1
ATOM 1022 O O . ASP A 1 129 ? 2.373 4.709 2.803 1.00 93.81 129 ASP A O 1
ATOM 1026 N N . LEU A 1 130 ? 0.314 5.317 2.141 1.00 94.31 130 LEU A N 1
ATOM 1027 C CA . LEU A 1 130 ? 0.207 4.354 1.038 1.00 94.31 130 LEU A CA 1
ATOM 1028 C C . LEU A 1 130 ? 1.377 4.502 0.066 1.00 94.31 130 LEU A C 1
ATOM 1030 O O . LEU A 1 130 ? 2.015 3.519 -0.281 1.00 94.31 130 LEU A O 1
ATOM 1034 N N . LEU A 1 131 ? 1.719 5.730 -0.326 1.00 92.50 131 LEU A N 1
ATOM 1035 C CA . LEU A 1 131 ? 2.869 5.981 -1.194 1.00 92.50 131 LEU A CA 1
ATOM 1036 C C . LEU A 1 131 ? 4.207 5.571 -0.553 1.00 92.50 131 LEU A C 1
ATOM 1038 O O . LEU A 1 131 ? 5.154 5.212 -1.254 1.00 92.50 131 LEU A O 1
ATOM 1042 N N . SER A 1 132 ? 4.339 5.699 0.768 1.00 92.06 132 SER A N 1
ATOM 1043 C CA . SER A 1 132 ? 5.540 5.271 1.496 1.00 92.06 132 SER A CA 1
ATOM 1044 C C . SER A 1 132 ? 5.641 3.744 1.533 1.00 92.06 132 SER A C 1
ATOM 1046 O O . SER A 1 132 ? 6.703 3.181 1.268 1.00 92.06 132 SER A O 1
ATOM 1048 N N . MET A 1 133 ? 4.520 3.071 1.794 1.00 93.19 133 MET A N 1
ATOM 1049 C CA . MET A 1 133 ? 4.452 1.614 1.863 1.00 93.19 133 MET A CA 1
ATOM 1050 C C . MET A 1 133 ? 4.540 0.952 0.491 1.00 93.19 133 MET A C 1
ATOM 1052 O O . MET A 1 133 ? 5.165 -0.090 0.376 1.00 93.19 133 MET A O 1
ATOM 1056 N N . GLU A 1 134 ? 4.034 1.577 -0.572 1.00 92.12 134 GLU A N 1
ATOM 1057 C CA . GLU A 1 134 ? 4.278 1.133 -1.950 1.00 92.12 134 GLU A CA 1
ATOM 1058 C C . GLU A 1 134 ? 5.762 1.125 -2.283 1.00 92.12 134 GLU A C 1
ATOM 1060 O O . GLU A 1 134 ? 6.248 0.166 -2.874 1.00 92.12 134 GLU A O 1
ATOM 1065 N N . LYS A 1 135 ? 6.505 2.165 -1.887 1.00 89.25 135 LYS A N 1
ATOM 1066 C CA . LYS A 1 135 ? 7.952 2.199 -2.105 1.00 89.25 135 LYS A CA 1
ATOM 1067 C C . LYS A 1 135 ? 8.620 0.984 -1.451 1.00 89.25 135 LYS A C 1
ATOM 1069 O O . LYS A 1 135 ? 9.349 0.274 -2.136 1.00 89.25 135 LYS A O 1
ATOM 1074 N N . LYS A 1 136 ? 8.307 0.710 -0.180 1.00 91.19 136 LYS A N 1
ATOM 1075 C CA . LYS A 1 136 ? 8.834 -0.459 0.542 1.00 91.19 136 LYS A CA 1
ATOM 1076 C C . LYS A 1 136 ? 8.400 -1.784 -0.084 1.00 91.19 136 LYS A C 1
ATOM 1078 O O . LYS A 1 136 ? 9.230 -2.651 -0.302 1.00 91.19 136 LYS A O 1
ATOM 1083 N N . ALA A 1 137 ? 7.125 -1.915 -0.449 1.00 91.81 137 ALA A N 1
ATOM 1084 C CA . ALA A 1 137 ? 6.597 -3.104 -1.112 1.00 91.81 137 ALA A CA 1
ATOM 1085 C C . ALA A 1 137 ? 7.340 -3.400 -2.415 1.00 91.81 137 ALA A C 1
ATOM 1087 O O . ALA A 1 137 ? 7.634 -4.553 -2.721 1.00 91.81 137 ALA A O 1
ATOM 1088 N N . ASN A 1 138 ? 7.659 -2.356 -3.180 1.00 89.50 138 ASN A N 1
ATOM 1089 C CA . ASN A 1 138 ? 8.410 -2.515 -4.411 1.00 89.50 138 ASN A CA 1
ATOM 1090 C C . ASN A 1 138 ? 9.893 -2.847 -4.143 1.00 89.50 138 ASN A C 1
ATOM 1092 O O . ASN A 1 138 ? 10.449 -3.692 -4.841 1.00 89.50 138 ASN A O 1
ATOM 1096 N N . GLU A 1 139 ? 10.530 -2.243 -3.137 1.00 88.62 139 GLU A N 1
ATOM 1097 C CA . GLU A 1 139 ? 11.893 -2.602 -2.704 1.00 88.62 139 GLU A CA 1
ATOM 1098 C C . GLU A 1 139 ? 11.975 -4.078 -2.272 1.00 88.62 139 GLU A C 1
ATOM 1100 O O . GLU A 1 139 ? 12.824 -4.820 -2.766 1.00 88.62 139 GLU A O 1
ATOM 1105 N N . ASP A 1 140 ? 11.026 -4.543 -1.462 1.00 90.88 140 ASP A N 1
ATOM 1106 C CA . ASP A 1 140 ? 10.950 -5.941 -1.027 1.00 90.88 140 ASP A CA 1
ATOM 1107 C C . ASP A 1 140 ? 10.660 -6.894 -2.191 1.00 90.88 140 ASP A C 1
ATOM 1109 O O . ASP A 1 140 ? 11.212 -7.991 -2.253 1.00 90.88 140 ASP A O 1
ATOM 1113 N N . LEU A 1 141 ? 9.830 -6.487 -3.158 1.00 88.19 141 LEU A N 1
ATOM 1114 C CA . LEU A 1 141 ? 9.558 -7.300 -4.343 1.00 88.19 141 LEU A CA 1
ATOM 1115 C C . LEU A 1 141 ? 10.802 -7.449 -5.231 1.00 88.19 141 LEU A C 1
ATOM 1117 O O . LEU A 1 141 ? 10.992 -8.518 -5.820 1.00 88.19 141 LEU A O 1
ATOM 1121 N N . ILE A 1 142 ? 11.654 -6.417 -5.320 1.00 85.62 142 ILE A N 1
ATOM 1122 C CA . ILE A 1 142 ? 12.964 -6.520 -5.988 1.00 85.62 142 ILE A CA 1
ATOM 1123 C C . ILE A 1 142 ? 13.792 -7.581 -5.269 1.00 85.62 142 ILE A C 1
ATOM 1125 O O . ILE A 1 142 ? 14.207 -8.548 -5.906 1.00 85.62 142 ILE A O 1
ATOM 1129 N N . GLN A 1 143 ? 13.929 -7.460 -3.948 1.00 86.62 143 GLN A N 1
ATOM 1130 C CA . GLN A 1 143 ? 14.710 -8.390 -3.137 1.00 86.62 143 GLN A CA 1
ATOM 1131 C C . GLN A 1 143 ? 14.209 -9.839 -3.276 1.00 86.62 143 GLN A C 1
ATOM 1133 O O . GLN A 1 143 ? 14.980 -10.739 -3.600 1.00 86.62 143 GLN A O 1
ATOM 1138 N N . CYS A 1 144 ? 12.898 -10.079 -3.143 1.00 86.94 144 CYS A N 1
ATOM 1139 C CA . CYS A 1 144 ? 12.315 -11.412 -3.330 1.00 86.94 144 CYS A CA 1
ATOM 1140 C C . CYS A 1 144 ? 12.563 -11.968 -4.740 1.00 86.94 144 CYS A C 1
ATOM 1142 O O . CYS A 1 144 ? 12.786 -13.167 -4.914 1.00 86.94 144 CYS A O 1
ATOM 1144 N N . THR A 1 145 ? 12.507 -11.111 -5.759 1.00 85.06 145 THR A N 1
ATOM 1145 C CA . THR A 1 145 ? 12.741 -11.519 -7.147 1.00 85.06 145 THR A CA 1
ATOM 1146 C C . THR A 1 145 ? 14.204 -11.886 -7.388 1.00 85.06 145 THR A C 1
ATOM 1148 O O . THR A 1 145 ? 14.466 -12.859 -8.097 1.00 85.06 145 THR A O 1
ATOM 1151 N N . GLU A 1 146 ? 15.142 -11.149 -6.794 1.00 83.75 146 GLU A N 1
ATOM 1152 C CA . GLU A 1 146 ? 16.579 -11.432 -6.860 1.00 83.75 146 GLU A CA 1
ATOM 1153 C C . GLU A 1 146 ? 16.936 -12.735 -6.132 1.00 83.75 146 GLU A C 1
ATOM 1155 O O . GLU A 1 146 ? 17.633 -13.580 -6.699 1.00 83.75 146 GLU A O 1
ATOM 1160 N N . ASP A 1 147 ? 16.390 -12.946 -4.933 1.00 86.06 147 ASP A N 1
ATOM 1161 C CA . ASP A 1 147 ? 16.712 -14.102 -4.088 1.00 86.06 147 ASP A CA 1
ATOM 1162 C C . ASP A 1 147 ? 16.055 -15.402 -4.571 1.00 86.06 147 ASP A C 1
ATOM 1164 O O . ASP A 1 147 ? 16.666 -16.477 -4.571 1.00 86.06 147 ASP A O 1
ATOM 1168 N N . TYR A 1 148 ? 14.786 -15.326 -4.983 1.00 85.75 148 TYR A N 1
ATOM 1169 C CA . TYR A 1 148 ? 13.958 -16.511 -5.215 1.00 85.75 148 TYR A CA 1
ATOM 1170 C C . TYR A 1 148 ? 13.550 -16.705 -6.674 1.00 85.75 148 TYR A C 1
ATOM 1172 O O . TYR A 1 148 ? 13.136 -17.813 -7.032 1.00 85.75 148 TYR A O 1
ATOM 1180 N N . GLY A 1 149 ? 13.704 -15.682 -7.520 1.00 83.94 149 GLY A N 1
ATOM 1181 C CA . GLY A 1 149 ? 13.153 -15.606 -8.873 1.00 83.94 149 GLY A CA 1
ATOM 1182 C C . GLY A 1 149 ? 11.696 -15.149 -8.879 1.00 83.94 149 GLY A C 1
ATOM 1183 O O . GLY A 1 149 ? 10.939 -15.502 -7.983 1.00 83.94 149 GLY A O 1
ATOM 1184 N N . TYR A 1 150 ? 11.269 -14.418 -9.911 1.00 84.44 150 TYR A N 1
ATOM 1185 C CA . TYR A 1 150 ? 9.923 -13.838 -9.949 1.00 84.44 150 TYR A CA 1
ATOM 1186 C C . TYR A 1 150 ? 8.804 -14.893 -9.884 1.00 84.44 150 TYR A C 1
ATOM 1188 O O . TYR A 1 150 ? 8.802 -15.871 -10.634 1.00 84.44 150 TYR A O 1
ATOM 1196 N N . HIS A 1 151 ? 7.818 -14.647 -9.021 1.00 85.69 151 HIS A N 1
ATOM 1197 C CA . HIS A 1 151 ? 6.517 -15.306 -9.028 1.00 85.69 151 HIS A CA 1
ATOM 1198 C C . HIS A 1 151 ? 5.466 -14.305 -8.540 1.00 85.69 151 HIS A C 1
ATOM 1200 O O . HIS A 1 151 ? 5.684 -13.605 -7.551 1.00 85.69 151 HIS A O 1
ATOM 1206 N N . TYR A 1 152 ? 4.311 -14.253 -9.198 1.00 84.25 152 TYR A N 1
ATOM 1207 C CA . TYR A 1 152 ? 3.260 -13.262 -8.920 1.00 84.25 152 TYR A CA 1
ATOM 1208 C C . TYR A 1 152 ? 2.694 -13.337 -7.492 1.00 84.25 152 TYR A C 1
ATOM 1210 O O . TYR A 1 152 ? 2.181 -12.349 -6.976 1.00 84.25 152 TYR A O 1
ATOM 1218 N N . ILE A 1 153 ? 2.865 -14.475 -6.808 1.00 86.88 153 ILE A N 1
ATOM 1219 C CA . ILE A 1 153 ? 2.533 -14.624 -5.381 1.00 86.88 153 ILE A CA 1
ATOM 1220 C C . ILE A 1 153 ? 3.273 -13.614 -4.491 1.00 86.88 153 ILE A C 1
ATOM 1222 O O . ILE A 1 153 ? 2.700 -13.153 -3.511 1.00 86.88 153 ILE A O 1
ATOM 1226 N N . PHE A 1 154 ? 4.510 -13.233 -4.835 1.00 87.81 154 PHE A N 1
ATOM 1227 C CA . PHE A 1 154 ? 5.247 -12.220 -4.076 1.00 87.81 154 PHE A CA 1
ATOM 1228 C C . PHE A 1 154 ? 4.593 -10.857 -4.222 1.00 87.81 154 PHE A C 1
ATOM 1230 O O . PHE A 1 154 ? 4.403 -10.160 -3.231 1.00 87.81 154 PHE A O 1
ATOM 1237 N N . ARG A 1 155 ? 4.187 -10.501 -5.444 1.00 88.75 155 ARG A N 1
ATOM 1238 C CA . ARG A 1 155 ? 3.510 -9.235 -5.698 1.00 88.75 155 ARG A CA 1
ATOM 1239 C C . ARG A 1 155 ? 2.173 -9.176 -4.955 1.00 88.75 155 ARG A C 1
ATOM 1241 O O . ARG A 1 155 ? 1.945 -8.216 -4.227 1.00 88.75 155 ARG A O 1
ATOM 1248 N N . ALA A 1 156 ? 1.343 -10.214 -5.077 1.00 87.62 156 ALA A N 1
ATOM 1249 C CA . ALA A 1 156 ? 0.066 -10.305 -4.369 1.00 87.62 156 ALA A CA 1
ATOM 1250 C C . ALA A 1 156 ? 0.248 -10.263 -2.839 1.00 87.62 156 ALA A C 1
ATOM 1252 O O . ALA A 1 156 ? -0.397 -9.468 -2.162 1.00 87.62 156 ALA A O 1
ATOM 1253 N N . GLY A 1 157 ? 1.174 -11.061 -2.297 1.00 88.56 157 GLY A N 1
ATOM 1254 C CA . GLY A 1 157 ? 1.434 -11.122 -0.858 1.00 88.56 157 GLY A CA 1
ATOM 1255 C C . GLY A 1 157 ? 1.948 -9.803 -0.279 1.00 88.56 157 GLY A C 1
ATOM 1256 O O . GLY A 1 157 ? 1.439 -9.347 0.742 1.00 88.56 157 GLY A O 1
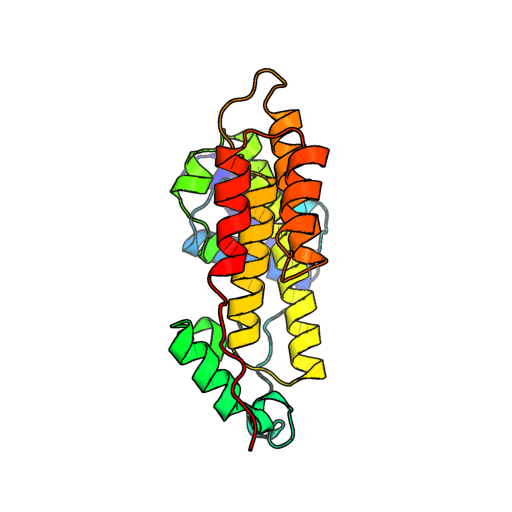ATOM 1257 N N . LEU A 1 158 ? 2.911 -9.155 -0.944 1.00 92.25 158 LEU A N 1
ATOM 1258 C CA . LEU A 1 158 ? 3.431 -7.850 -0.522 1.00 92.25 158 LEU A CA 1
ATOM 1259 C C . LEU A 1 158 ? 2.366 -6.756 -0.641 1.00 92.25 158 LEU A C 1
ATOM 1261 O O . LEU A 1 158 ? 2.272 -5.903 0.238 1.00 92.25 158 LEU A O 1
ATOM 1265 N N . GLN A 1 159 ? 1.540 -6.792 -1.690 1.00 92.06 159 GLN A N 1
ATOM 1266 C CA . GLN A 1 159 ? 0.443 -5.847 -1.869 1.00 92.06 159 GLN A CA 1
ATOM 1267 C C . GLN A 1 159 ? -0.571 -5.943 -0.717 1.00 92.06 159 GLN A C 1
ATOM 1269 O O . GLN A 1 159 ? -0.893 -4.920 -0.112 1.00 92.06 159 GLN A O 1
ATOM 1274 N N . GLU A 1 160 ? -1.010 -7.151 -0.359 1.00 89.56 160 GLU A N 1
ATOM 1275 C CA . GLU A 1 160 ? -1.935 -7.380 0.761 1.00 89.56 160 GLU A CA 1
ATOM 1276 C C . GLU A 1 160 ? -1.317 -7.017 2.118 1.00 89.56 160 GLU A C 1
ATOM 1278 O O . GLU A 1 160 ? -1.936 -6.320 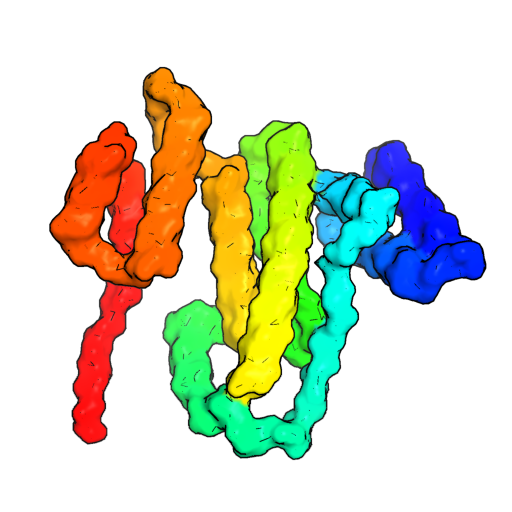2.928 1.00 89.56 160 GLU A O 1
ATOM 1283 N N . TYR A 1 161 ? -0.071 -7.437 2.362 1.00 91.44 161 TYR A N 1
ATOM 1284 C CA . TYR A 1 161 ? 0.637 -7.150 3.610 1.00 91.44 161 TYR A CA 1
ATOM 1285 C C . TYR A 1 161 ? 0.790 -5.639 3.835 1.00 91.44 161 TYR A C 1
ATOM 1287 O O . TYR A 1 161 ? 0.389 -5.118 4.880 1.00 91.44 161 TYR A O 1
ATOM 1295 N N . TYR A 1 162 ? 1.310 -4.909 2.844 1.00 93.75 162 TYR A N 1
ATOM 1296 C CA . TYR A 1 162 ? 1.532 -3.470 2.973 1.00 93.75 162 TYR A CA 1
ATOM 1297 C C . TYR A 1 162 ? 0.226 -2.667 2.953 1.00 93.75 162 TYR A C 1
ATOM 1299 O O . TYR A 1 162 ? 0.137 -1.653 3.652 1.00 93.75 162 TYR A O 1
ATOM 1307 N N . MET A 1 163 ? -0.810 -3.118 2.233 1.00 93.62 163 MET A N 1
ATOM 1308 C CA . MET A 1 163 ? -2.150 -2.526 2.326 1.00 93.62 163 MET A CA 1
ATOM 1309 C C . MET A 1 163 ? -2.700 -2.646 3.746 1.00 93.62 163 MET A C 1
ATOM 1311 O O . MET A 1 163 ? -3.028 -1.636 4.372 1.00 93.62 163 MET A O 1
ATOM 1315 N N . THR A 1 164 ? -2.733 -3.870 4.276 1.00 88.38 164 THR A N 1
ATOM 1316 C CA . THR A 1 164 ? -3.251 -4.161 5.618 1.00 88.38 164 THR A CA 1
ATOM 1317 C C . THR A 1 164 ? -2.523 -3.337 6.670 1.00 88.38 164 THR A C 1
ATOM 1319 O O . THR A 1 164 ? -3.164 -2.650 7.466 1.00 88.38 164 THR A O 1
ATOM 1322 N N . LYS A 1 165 ? -1.184 -3.325 6.623 1.00 89.12 165 LYS A N 1
ATOM 1323 C CA . LYS A 1 165 ? -0.351 -2.535 7.535 1.00 89.12 165 LYS A CA 1
ATOM 1324 C C . LYS A 1 165 ? -0.688 -1.046 7.474 1.00 89.12 165 LYS A C 1
ATOM 1326 O O . LYS A 1 165 ? -0.930 -0.429 8.508 1.00 89.12 165 LYS A O 1
ATOM 1331 N N . THR A 1 166 ? -0.790 -0.480 6.271 1.00 91.69 166 THR A N 1
ATOM 1332 C CA . THR A 1 166 ? -1.094 0.950 6.101 1.00 91.69 166 THR A CA 1
ATOM 1333 C C . THR A 1 166 ? -2.469 1.313 6.657 1.00 91.69 166 THR A C 1
ATOM 1335 O O . THR A 1 166 ? -2.618 2.324 7.347 1.00 91.69 166 THR A O 1
ATOM 1338 N N . VAL A 1 167 ? -3.480 0.495 6.359 1.00 89.94 167 VAL A N 1
ATOM 1339 C CA . VAL A 1 167 ? -4.864 0.713 6.795 1.00 89.94 167 VAL A CA 1
ATOM 1340 C C . VAL A 1 167 ? -4.965 0.658 8.313 1.00 89.94 167 VAL A C 1
ATOM 1342 O O . VAL A 1 167 ? -5.565 1.534 8.927 1.00 89.94 167 VAL A O 1
ATOM 1345 N N . VAL A 1 168 ? -4.320 -0.322 8.928 1.00 85.12 168 VAL A N 1
ATOM 1346 C CA . VAL A 1 168 ? -4.258 -0.499 10.379 1.00 85.12 168 VAL A CA 1
ATOM 1347 C C . VAL A 1 168 ? -3.558 0.651 11.090 1.00 85.12 168 VAL A C 1
ATOM 1349 O O . VAL A 1 168 ? -3.953 1.037 12.187 1.00 85.12 168 VAL A O 1
ATOM 1352 N N . GLU A 1 169 ? -2.514 1.216 10.504 1.00 85.56 169 GLU A N 1
ATOM 1353 C CA . GLU A 1 169 ? -1.815 2.343 11.123 1.00 85.56 169 GLU A CA 1
ATOM 1354 C C . GLU A 1 169 ? -2.634 3.646 11.041 1.00 85.56 169 GLU A C 1
ATOM 1356 O O . GLU A 1 169 ? -2.429 4.560 11.841 1.00 85.56 169 GLU A O 1
ATOM 1361 N N . ASN A 1 170 ? -3.599 3.721 10.117 1.00 86.38 170 ASN A N 1
ATOM 1362 C CA . ASN A 1 170 ? -4.359 4.936 9.815 1.00 86.38 170 ASN A CA 1
ATOM 1363 C C . ASN A 1 170 ? -5.832 4.905 10.251 1.00 86.38 170 ASN A C 1
ATOM 1365 O O . ASN A 1 170 ? -6.445 5.963 10.438 1.00 86.38 170 ASN A O 1
ATOM 1369 N N . VAL A 1 171 ? -6.419 3.720 10.411 1.00 85.50 171 VAL A N 1
ATOM 1370 C CA . VAL A 1 171 ? -7.848 3.523 10.675 1.00 85.50 171 VAL A CA 1
ATOM 1371 C C . VAL A 1 171 ? -8.033 2.722 11.947 1.00 85.50 171 VAL A C 1
ATOM 1373 O O . VAL A 1 171 ? -7.369 1.721 12.184 1.00 85.50 171 VAL A O 1
ATOM 1376 N N . ASN A 1 172 ? -8.954 3.186 12.785 1.00 83.31 172 ASN A N 1
ATOM 1377 C CA . ASN A 1 172 ? -9.244 2.552 14.054 1.00 83.31 172 ASN A CA 1
ATOM 1378 C C . ASN A 1 172 ? -10.409 1.578 13.897 1.00 83.31 172 ASN A C 1
ATOM 1380 O O . ASN A 1 172 ? -11.526 2.005 13.605 1.00 83.31 172 ASN A O 1
ATOM 1384 N N . PHE A 1 173 ? -10.141 0.296 14.114 1.00 80.31 173 PHE A N 1
ATOM 1385 C CA . PHE A 1 173 ? -11.157 -0.756 14.060 1.00 80.31 173 PHE A CA 1
ATOM 1386 C C . PHE A 1 173 ? -11.741 -1.079 15.433 1.00 80.31 173 PHE A C 1
ATOM 1388 O O . PHE A 1 173 ? -12.695 -1.844 15.538 1.00 80.31 173 PHE A O 1
ATOM 1395 N N . TRP A 1 174 ? -11.168 -0.498 16.484 1.00 80.50 174 TRP A N 1
ATOM 1396 C CA . TRP A 1 174 ? -11.537 -0.782 17.857 1.00 80.50 174 TRP A CA 1
ATOM 1397 C C . TRP A 1 174 ? -12.694 0.103 18.293 1.00 80.50 174 TRP A C 1
ATOM 1399 O O . TRP A 1 174 ? -12.818 1.267 17.880 1.00 80.50 174 TRP A O 1
ATOM 1409 N N . ARG A 1 175 ? -13.538 -0.443 19.167 1.00 80.06 175 ARG A N 1
ATOM 1410 C CA . ARG A 1 175 ? -14.708 0.267 19.679 1.00 80.06 175 ARG A CA 1
ATOM 1411 C C . ARG A 1 175 ? -14.290 1.532 20.423 1.00 80.06 175 ARG A C 1
ATOM 1413 O O . ARG A 1 175 ? -13.184 1.598 20.956 1.00 80.06 175 ARG A O 1
ATOM 1420 N N . PRO A 1 176 ? -15.161 2.554 20.495 1.00 81.81 176 PRO A N 1
ATOM 1421 C CA . PRO A 1 176 ? -14.894 3.741 21.291 1.00 81.81 176 PRO A CA 1
ATOM 1422 C C . PRO A 1 176 ? -14.457 3.398 22.723 1.00 81.81 176 PRO A C 1
ATOM 1424 O O . PRO A 1 176 ? -15.083 2.589 23.398 1.00 81.81 176 PRO A O 1
ATOM 1427 N N . ASP A 1 177 ? -13.390 4.051 23.176 1.00 82.50 177 ASP A N 1
ATOM 1428 C CA . ASP A 1 177 ? -12.757 3.855 24.483 1.00 82.50 177 ASP A CA 1
ATOM 1429 C C . ASP A 1 177 ? -12.636 5.225 25.177 1.00 82.50 177 ASP A C 1
ATOM 1431 O O . ASP A 1 177 ? -12.256 6.192 24.496 1.00 82.50 177 ASP A O 1
ATOM 1435 N N . PRO A 1 178 ? -12.940 5.333 26.489 1.00 84.38 178 PRO A N 1
ATOM 1436 C CA . PRO A 1 178 ? -12.866 6.585 27.248 1.00 84.38 178 PRO A CA 1
ATOM 1437 C C . PRO A 1 178 ? -11.489 7.260 27.226 1.00 84.38 178 PRO A C 1
ATOM 1439 O O . PRO A 1 178 ? -11.407 8.483 27.303 1.00 84.38 178 PRO A O 1
ATOM 1442 N N . ARG A 1 179 ? -10.406 6.487 27.077 1.00 85.12 179 ARG A N 1
ATOM 1443 C CA . ARG A 1 179 ? -9.018 6.979 26.990 1.00 85.12 179 ARG A CA 1
ATOM 1444 C C . ARG A 1 179 ? -8.716 7.672 25.657 1.00 85.12 179 ARG A C 1
ATOM 1446 O O . ARG A 1 179 ? -7.646 8.251 25.474 1.00 85.12 179 ARG A O 1
ATOM 1453 N N . GLY A 1 180 ? -9.665 7.642 24.723 1.00 84.81 180 GLY A N 1
ATOM 1454 C CA . GLY A 1 180 ? -9.629 8.393 23.477 1.00 84.81 180 GLY A CA 1
ATOM 1455 C C . GLY A 1 180 ? -9.060 7.617 22.290 1.00 84.81 180 GLY A C 1
ATOM 1456 O O . GLY A 1 180 ? -8.590 6.485 22.388 1.00 84.81 180 GLY A O 1
ATOM 1457 N N . ASN A 1 181 ? -9.126 8.243 21.111 1.00 81.56 181 ASN A N 1
ATOM 1458 C CA . ASN A 1 181 ? -8.724 7.608 19.853 1.00 81.56 181 ASN A CA 1
ATOM 1459 C C . ASN A 1 181 ? -7.217 7.317 19.777 1.00 81.56 181 ASN A C 1
ATOM 1461 O O . ASN A 1 181 ? -6.831 6.321 19.176 1.00 81.56 181 ASN A O 1
ATOM 1465 N N . GLY A 1 182 ? -6.376 8.172 20.370 1.00 80.75 182 GLY A N 1
ATOM 1466 C CA . GLY A 1 182 ? -4.919 7.998 20.346 1.00 80.75 182 GLY A CA 1
ATOM 1467 C C . GLY A 1 182 ? -4.470 6.724 21.061 1.00 80.75 182 GLY A C 1
ATOM 1468 O O . GLY A 1 182 ? -3.681 5.964 20.510 1.00 80.75 182 GLY A O 1
ATOM 1469 N N . TYR A 1 183 ? -5.049 6.448 22.233 1.00 83.94 183 TYR A N 1
ATOM 1470 C CA . TYR A 1 183 ? -4.804 5.211 22.969 1.00 83.94 183 TYR A CA 1
ATOM 1471 C C . TYR A 1 183 ? -5.180 3.977 22.136 1.00 83.94 183 TYR A C 1
ATOM 1473 O O . TYR A 1 183 ? -4.362 3.084 21.952 1.00 83.94 183 TYR A O 1
ATOM 1481 N N . ARG A 1 184 ? -6.373 3.966 21.532 1.00 84.69 184 ARG A N 1
ATOM 1482 C CA . ARG A 1 184 ? -6.820 2.846 20.688 1.00 84.69 184 ARG A CA 1
ATOM 1483 C C . ARG A 1 184 ? -5.914 2.594 19.480 1.00 84.69 184 ARG A C 1
ATOM 1485 O O . ARG A 1 184 ? -5.610 1.447 19.184 1.00 84.69 184 ARG A O 1
ATOM 1492 N N . VA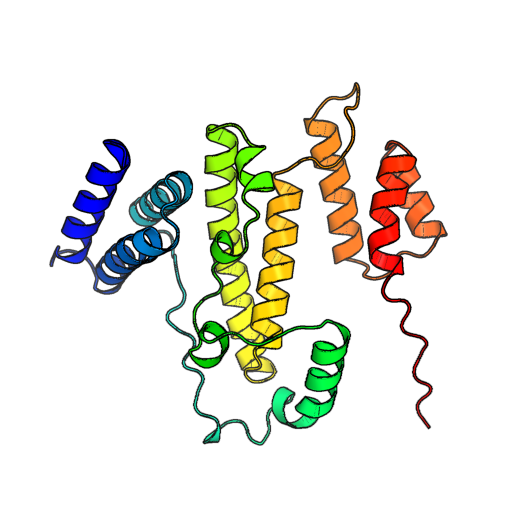L A 1 185 ? -5.457 3.655 18.808 1.00 81.19 185 VAL A N 1
ATOM 1493 C CA . VAL A 1 185 ? -4.496 3.541 17.695 1.00 81.19 185 VAL A CA 1
ATOM 1494 C C . VAL A 1 185 ? -3.174 2.943 18.178 1.00 81.19 185 VAL A C 1
ATOM 1496 O O . VAL A 1 185 ? -2.631 2.057 17.525 1.00 81.19 185 VAL A O 1
ATOM 1499 N N . HIS A 1 186 ? -2.672 3.388 19.334 1.00 82.62 186 HIS A N 1
ATOM 1500 C CA . HIS A 1 186 ? -1.442 2.854 19.916 1.00 82.62 186 HIS A CA 1
ATOM 1501 C C . HIS A 1 186 ? -1.556 1.358 20.230 1.00 82.62 186 HIS A C 1
ATOM 1503 O O . HIS A 1 186 ? -0.668 0.590 19.863 1.00 82.62 186 HIS A O 1
ATOM 1509 N N . ILE A 1 187 ? -2.659 0.936 20.849 1.00 84.06 187 ILE A N 1
ATOM 1510 C CA . ILE A 1 187 ? -2.865 -0.474 21.172 1.00 84.06 187 ILE A CA 1
ATOM 1511 C C . ILE A 1 187 ? -3.030 -1.322 19.908 1.00 84.06 187 ILE A C 1
ATOM 1513 O O . ILE A 1 187 ? -2.371 -2.351 19.786 1.00 84.06 187 ILE A O 1
ATOM 1517 N N . GLN A 1 188 ? -3.852 -0.886 18.948 1.00 85.19 188 GLN A N 1
ATOM 1518 C CA . GLN A 1 188 ? -4.010 -1.597 17.680 1.00 85.19 188 GLN A CA 1
ATOM 1519 C C . GLN A 1 188 ? -2.648 -1.808 17.007 1.00 85.19 188 GLN A C 1
ATOM 1521 O O . GLN A 1 188 ? -2.335 -2.920 16.585 1.00 85.19 188 GLN A O 1
ATOM 1526 N N . LYS A 1 189 ? -1.807 -0.768 16.977 1.00 81.50 189 LYS A N 1
ATOM 1527 C CA . LYS A 1 189 ? -0.447 -0.857 16.446 1.00 81.50 189 LYS A CA 1
ATOM 1528 C C . LYS A 1 189 ? 0.397 -1.901 17.186 1.00 81.50 189 LYS A C 1
ATOM 1530 O O . LYS A 1 189 ? 0.982 -2.758 16.533 1.00 81.50 189 LYS A O 1
ATOM 1535 N N . LEU A 1 190 ? 0.409 -1.880 18.520 1.00 81.00 190 LEU A N 1
ATOM 1536 C CA . LEU A 1 190 ? 1.160 -2.845 19.333 1.00 81.00 190 LEU A CA 1
ATOM 1537 C C . LEU A 1 190 ? 0.721 -4.292 19.061 1.00 81.00 190 LEU A C 1
ATOM 1539 O O . LEU A 1 190 ? 1.547 -5.202 18.959 1.00 81.00 190 LEU A O 1
ATOM 1543 N N . CYS A 1 191 ? -0.583 -4.511 18.913 1.00 79.06 191 CYS A N 1
ATOM 1544 C CA . CYS A 1 191 ? -1.137 -5.819 18.601 1.00 79.06 191 CYS A CA 1
ATOM 1545 C C . CYS A 1 191 ? -0.663 -6.330 17.225 1.00 79.06 191 CYS A C 1
ATOM 1547 O O . CYS A 1 191 ? -0.259 -7.488 17.113 1.00 79.06 191 CYS A O 1
ATOM 1549 N N . TYR A 1 192 ? -0.628 -5.469 16.203 1.00 78.31 192 TYR A N 1
ATOM 1550 C CA . TYR A 1 192 ? -0.095 -5.825 14.882 1.00 78.31 192 TYR A CA 1
ATOM 1551 C C . TYR A 1 192 ? 1.426 -6.024 14.875 1.00 78.31 192 TYR A C 1
ATOM 1553 O O . TYR A 1 192 ? 1.895 -6.992 14.283 1.00 78.31 192 TYR A O 1
ATOM 1561 N N . GLU A 1 193 ? 2.197 -5.190 15.580 1.00 81.75 193 GLU A N 1
ATOM 1562 C CA . GLU A 1 193 ? 3.649 -5.382 15.755 1.00 81.75 193 GLU A CA 1
ATOM 1563 C C . GLU A 1 193 ? 3.956 -6.736 16.425 1.00 81.75 193 GLU A C 1
ATOM 1565 O O . GLU A 1 193 ? 4.899 -7.445 16.060 1.00 81.75 193 GLU A O 1
ATOM 1570 N N . THR A 1 194 ? 3.115 -7.152 17.373 1.00 78.12 194 THR A N 1
ATOM 1571 C CA . THR A 1 194 ? 3.244 -8.458 18.032 1.00 78.12 194 THR A CA 1
ATOM 1572 C C . THR A 1 194 ? 2.964 -9.613 17.060 1.00 78.12 194 THR A C 1
ATOM 1574 O O . THR A 1 194 ? 3.685 -10.609 17.068 1.00 78.12 194 THR A O 1
ATOM 1577 N N . MET A 1 195 ? 1.966 -9.485 16.179 1.00 73.12 195 MET A N 1
ATOM 1578 C CA . MET A 1 195 ? 1.696 -10.490 15.138 1.00 73.12 195 MET A CA 1
ATOM 1579 C C . MET A 1 195 ? 2.798 -10.555 14.076 1.00 73.12 195 MET A C 1
ATOM 1581 O O . MET A 1 195 ? 3.123 -11.636 13.589 1.00 73.12 195 MET A O 1
ATOM 1585 N N . GLU A 1 196 ? 3.391 -9.413 13.732 1.00 75.06 196 GLU A N 1
ATOM 1586 C CA . GLU A 1 196 ? 4.496 -9.332 12.775 1.00 75.06 196 GLU A CA 1
ATOM 1587 C C . GLU A 1 196 ? 5.755 -10.034 13.307 1.00 75.06 196 GLU A C 1
ATOM 1589 O O . GLU A 1 196 ? 6.456 -10.718 12.563 1.00 75.06 196 GLU A O 1
ATOM 1594 N N . THR A 1 197 ? 6.016 -9.928 14.612 1.00 77.06 197 THR A N 1
ATOM 1595 C CA . THR A 1 197 ? 7.154 -10.599 15.262 1.00 77.06 197 THR A CA 1
ATOM 1596 C C . THR A 1 197 ? 6.895 -12.074 15.570 1.00 77.06 197 THR A C 1
ATOM 1598 O O . THR A 1 197 ? 7.834 -12.875 15.572 1.00 77.06 197 THR A O 1
ATOM 1601 N N . ARG A 1 198 ? 5.639 -12.463 15.820 1.00 68.00 198 ARG A N 1
ATOM 1602 C CA . ARG A 1 198 ? 5.230 -13.856 16.038 1.00 68.00 198 ARG A CA 1
ATOM 1603 C C . ARG A 1 198 ? 3.938 -14.174 15.292 1.00 68.00 198 ARG A C 1
ATOM 1605 O O . ARG A 1 198 ? 2.842 -13.911 15.777 1.00 68.00 198 ARG A O 1
ATOM 1612 N N . LEU A 1 199 ? 4.091 -14.883 14.172 1.00 59.81 199 LEU A N 1
ATOM 1613 C CA . LEU A 1 199 ? 3.001 -15.365 13.309 1.00 59.81 199 LEU A CA 1
ATOM 1614 C C . LEU A 1 199 ? 1.925 -16.189 14.042 1.00 59.81 199 LEU A C 1
ATOM 1616 O O . LEU A 1 199 ? 0.793 -16.271 13.575 1.00 59.81 199 LEU A O 1
ATOM 1620 N N . ARG A 1 200 ? 2.264 -16.817 15.175 1.00 68.62 200 ARG A N 1
ATOM 1621 C CA . ARG A 1 200 ? 1.354 -17.647 15.973 1.00 68.62 200 ARG A CA 1
ATOM 1622 C C . ARG A 1 200 ? 1.566 -17.386 17.457 1.00 68.62 200 ARG A C 1
ATOM 1624 O O . ARG A 1 200 ? 2.466 -17.963 18.062 1.00 68.62 200 ARG A O 1
ATOM 1631 N N . LEU A 1 201 ? 0.725 -16.531 18.028 1.00 68.75 201 LEU A N 1
ATOM 1632 C CA . LEU A 1 201 ? 0.649 -16.373 19.476 1.00 68.75 201 LEU A CA 1
ATOM 1633 C C . LEU A 1 201 ? -0.117 -17.560 20.063 1.00 68.75 201 LEU A C 1
ATOM 1635 O O . LEU A 1 201 ? -1.234 -17.848 19.636 1.00 68.75 201 LEU A O 1
ATOM 1639 N N . ASN A 1 202 ? 0.462 -18.244 21.045 1.00 76.62 202 ASN A N 1
ATOM 1640 C CA . ASN A 1 202 ? -0.276 -19.237 21.822 1.00 76.62 202 ASN A CA 1
ATOM 1641 C C . ASN A 1 202 ? -1.261 -18.552 22.791 1.00 76.62 202 ASN A C 1
ATOM 1643 O O . ASN A 1 202 ? -1.213 -17.341 23.008 1.00 76.62 202 ASN A O 1
ATOM 1647 N N . ASP A 1 203 ? -2.150 -19.322 23.417 1.00 76.75 203 ASP A N 1
ATOM 1648 C CA . ASP A 1 203 ? -3.183 -18.766 24.302 1.00 76.75 203 ASP A CA 1
ATOM 1649 C C . ASP A 1 203 ? -2.624 -17.979 25.494 1.00 76.75 203 ASP A C 1
ATOM 1651 O O . ASP A 1 203 ? -3.257 -17.033 25.964 1.00 76.75 203 ASP A O 1
ATOM 1655 N N . ALA A 1 204 ? -1.446 -18.348 26.007 1.00 80.19 204 ALA A N 1
ATOM 1656 C CA . ALA A 1 204 ? -0.809 -17.613 27.095 1.00 80.19 204 ALA A CA 1
ATOM 1657 C C . ALA A 1 204 ? -0.266 -16.261 26.614 1.00 80.19 204 ALA A C 1
ATOM 1659 O O . ALA A 1 204 ? -0.443 -15.259 27.300 1.00 80.19 204 ALA A O 1
ATOM 1660 N N . GLU A 1 205 ? 0.324 -16.215 25.422 1.00 78.00 205 GLU A N 1
ATOM 1661 C CA . GLU A 1 205 ? 0.821 -14.986 24.795 1.00 78.00 205 GLU A CA 1
ATOM 1662 C C . GLU A 1 205 ? -0.317 -14.053 24.390 1.00 78.00 205 GLU A C 1
ATOM 1664 O O . GLU A 1 205 ? -0.235 -12.853 24.641 1.00 78.00 205 GLU A O 1
ATOM 1669 N N . LYS A 1 206 ? -1.414 -14.599 23.849 1.00 76.12 206 LYS A N 1
ATOM 1670 C CA . LYS A 1 206 ? -2.646 -13.840 23.602 1.00 76.12 206 LYS A CA 1
ATOM 1671 C C . LYS A 1 206 ? -3.153 -13.220 24.902 1.00 76.12 206 LYS A C 1
ATOM 1673 O O . LYS A 1 206 ? -3.371 -12.017 24.955 1.00 76.12 206 LYS A O 1
ATOM 1678 N N . ARG A 1 207 ? -3.271 -14.001 25.985 1.00 77.31 207 ARG A N 1
ATOM 1679 C CA . ARG A 1 207 ? -3.688 -13.478 27.301 1.00 77.31 207 ARG A CA 1
ATOM 1680 C C . ARG A 1 207 ? -2.740 -12.403 27.832 1.00 77.31 207 ARG A C 1
ATOM 1682 O O . ARG A 1 207 ? -3.220 -11.390 28.332 1.00 77.31 207 ARG A O 1
ATOM 1689 N N . ALA A 1 208 ? -1.429 -12.599 27.705 1.00 81.31 208 ALA A N 1
ATOM 1690 C CA . ALA A 1 208 ? -0.433 -11.620 28.127 1.00 81.31 208 ALA A CA 1
ATOM 1691 C C . ALA A 1 208 ? -0.546 -10.314 27.326 1.00 81.31 208 ALA A C 1
ATOM 1693 O O . ALA A 1 208 ? -0.515 -9.240 27.919 1.00 81.31 208 ALA A O 1
ATOM 1694 N N . LEU A 1 209 ? -0.750 -10.395 26.007 1.00 78.19 209 LEU A N 1
ATOM 1695 C CA . LEU A 1 209 ? -0.971 -9.231 25.150 1.00 78.19 209 LEU A CA 1
ATOM 1696 C C . LEU A 1 209 ? -2.256 -8.492 25.542 1.00 78.19 209 LEU A C 1
ATOM 1698 O O . LEU A 1 209 ? -2.234 -7.275 25.690 1.00 78.19 209 LEU A O 1
ATOM 1702 N N . ILE A 1 210 ? -3.357 -9.210 25.777 1.00 77.31 210 ILE A N 1
ATOM 1703 C CA . ILE A 1 210 ? -4.636 -8.624 26.217 1.00 77.31 210 ILE A CA 1
ATOM 1704 C C . ILE A 1 210 ? -4.474 -7.907 27.564 1.00 77.31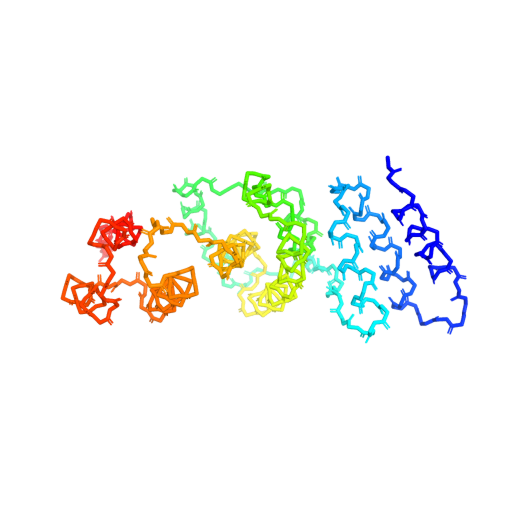 210 ILE A C 1
ATOM 1706 O O . ILE A 1 210 ? -4.919 -6.773 27.718 1.00 77.31 210 ILE A O 1
ATOM 1710 N N . GLN A 1 211 ? -3.795 -8.536 28.527 1.00 79.50 211 GLN A N 1
ATOM 1711 C CA . GLN A 1 211 ? -3.531 -7.936 29.837 1.00 79.50 211 GLN A CA 1
ATOM 1712 C C . GLN A 1 211 ? -2.612 -6.716 29.746 1.00 79.50 211 GLN A C 1
ATOM 1714 O O . GLN A 1 211 ? -2.886 -5.701 30.377 1.00 79.50 211 GLN A O 1
ATOM 1719 N N . ALA A 1 212 ? -1.542 -6.794 28.952 1.00 78.88 212 ALA A N 1
ATOM 1720 C CA . ALA A 1 212 ? -0.596 -5.694 28.776 1.00 78.88 212 ALA A CA 1
ATOM 1721 C C . ALA A 1 212 ? -1.229 -4.492 28.065 1.00 78.88 212 ALA A C 1
ATOM 1723 O O . ALA A 1 212 ? -0.840 -3.350 28.298 1.00 78.88 212 ALA A O 1
ATOM 1724 N N . THR A 1 213 ? -2.199 -4.754 27.192 1.00 74.81 213 THR A N 1
ATOM 1725 C CA . THR A 1 213 ? -2.881 -3.721 26.420 1.00 74.81 213 THR A CA 1
ATOM 1726 C C . THR A 1 213 ? -4.078 -3.118 27.134 1.00 74.81 213 THR A C 1
ATOM 1728 O O . THR A 1 213 ? -4.498 -2.056 26.703 1.00 74.81 213 THR A O 1
ATOM 1731 N N . ASP A 1 214 ? -4.608 -3.743 28.194 1.00 76.81 214 ASP A N 1
ATOM 1732 C CA . ASP A 1 214 ? -5.808 -3.314 28.942 1.00 76.81 214 ASP A CA 1
ATOM 1733 C C . ASP A 1 214 ? -6.986 -2.920 28.027 1.00 76.81 214 ASP A C 1
ATOM 1735 O O . ASP A 1 214 ? -7.716 -1.945 28.233 1.00 76.81 214 ASP A O 1
ATOM 1739 N N . CYS A 1 215 ? -7.121 -3.660 26.933 1.00 72.25 215 CYS A N 1
ATOM 1740 C CA . CYS A 1 215 ? -8.086 -3.398 25.884 1.00 72.25 215 CYS A CA 1
ATOM 1741 C C . CYS A 1 215 ? -9.457 -4.006 26.188 1.00 72.25 215 CYS A C 1
ATOM 1743 O O . CYS A 1 215 ? -9.608 -4.866 27.057 1.00 72.25 215 CYS A O 1
ATOM 1745 N N . ASN A 1 216 ? -10.479 -3.588 25.432 1.00 74.94 216 ASN A N 1
ATOM 1746 C CA . ASN A 1 216 ? -11.763 -4.269 25.494 1.00 74.94 216 ASN A CA 1
ATOM 1747 C C . ASN A 1 216 ? -11.577 -5.733 25.075 1.00 74.94 216 ASN A C 1
ATOM 1749 O O . ASN A 1 216 ? -11.123 -6.020 23.969 1.00 74.94 216 ASN A O 1
ATOM 1753 N N . VAL A 1 217 ? -11.966 -6.646 25.963 1.00 70.38 217 VAL A N 1
ATOM 1754 C CA . VAL A 1 217 ? -11.795 -8.092 25.795 1.00 70.38 217 VAL A CA 1
ATOM 1755 C C . VAL A 1 217 ? -12.378 -8.587 24.467 1.00 70.38 217 VAL A C 1
ATOM 1757 O O . VAL A 1 217 ? -11.776 -9.438 23.824 1.00 70.38 217 VAL A O 1
ATOM 1760 N N . GLU A 1 218 ? -13.505 -8.038 24.011 1.00 74.50 218 GLU A N 1
ATOM 1761 C CA . GLU A 1 218 ? -14.144 -8.447 22.757 1.00 74.50 218 GLU A CA 1
ATOM 1762 C C . GLU A 1 218 ? -13.355 -8.001 21.516 1.00 74.50 218 GLU A C 1
ATOM 1764 O O . GLU A 1 218 ? -13.197 -8.784 20.578 1.00 74.50 218 GLU A O 1
ATOM 1769 N N . ASP A 1 219 ? -12.797 -6.787 21.531 1.00 72.69 219 ASP A N 1
ATOM 1770 C CA . ASP A 1 219 ? -11.925 -6.292 20.457 1.00 72.69 219 ASP A CA 1
ATOM 1771 C C . ASP A 1 219 ? -10.621 -7.098 20.410 1.00 72.69 219 ASP A C 1
ATOM 1773 O O . ASP A 1 219 ? -10.177 -7.509 19.338 1.00 72.69 219 ASP A O 1
ATOM 1777 N N . ALA A 1 220 ? -10.068 -7.425 21.577 1.00 68.50 220 ALA A N 1
ATOM 1778 C CA . ALA A 1 220 ? -8.887 -8.265 21.708 1.00 68.50 220 ALA A CA 1
ATOM 1779 C C . ALA A 1 220 ? -9.119 -9.704 21.220 1.00 68.50 220 ALA A C 1
ATOM 1781 O O . ALA A 1 220 ? -8.288 -10.266 20.510 1.00 68.50 220 ALA A O 1
ATOM 1782 N N . TYR A 1 221 ? -10.270 -10.302 21.547 1.00 68.56 221 TYR A N 1
ATOM 1783 C CA . TYR A 1 221 ? -10.641 -11.623 21.039 1.00 68.56 221 TYR A CA 1
ATOM 1784 C C . TYR A 1 221 ? -10.837 -11.615 19.525 1.00 68.56 221 TYR A C 1
ATOM 1786 O O . TYR A 1 221 ? -10.358 -12.524 18.850 1.00 68.56 221 TYR A O 1
ATOM 1794 N N . ASN A 1 222 ? -11.523 -10.612 18.974 1.00 70.00 222 ASN A N 1
ATOM 1795 C CA . ASN A 1 222 ? -11.704 -10.498 17.526 1.00 70.00 222 ASN A CA 1
ATOM 1796 C C . ASN A 1 222 ? -10.366 -10.312 16.810 1.00 70.00 222 ASN A C 1
ATOM 1798 O O . ASN A 1 222 ? -10.141 -10.926 15.771 1.00 70.00 222 ASN A O 1
ATOM 1802 N N . PHE A 1 223 ? -9.459 -9.543 17.407 1.00 68.31 223 PHE A N 1
ATOM 1803 C CA . PHE A 1 223 ? -8.100 -9.383 16.921 1.00 68.31 223 PHE A CA 1
ATOM 1804 C C . PHE A 1 223 ? -7.325 -10.712 16.914 1.00 68.31 223 PHE A C 1
ATOM 1806 O O . PHE A 1 223 ? -6.767 -11.114 15.895 1.00 68.31 223 PHE A O 1
ATOM 1813 N N . CYS A 1 224 ? -7.349 -11.451 18.027 1.00 62.81 224 CYS A N 1
ATOM 1814 C CA . CYS A 1 224 ? -6.632 -12.718 18.172 1.00 62.81 224 CYS A CA 1
ATOM 1815 C C . CYS A 1 224 ? -7.250 -13.905 17.413 1.00 62.81 224 CYS A C 1
ATOM 1817 O O . CYS A 1 224 ? -6.584 -14.932 17.304 1.00 62.81 224 CYS A O 1
ATOM 1819 N N . LYS A 1 225 ? -8.473 -13.787 16.875 1.00 64.06 225 LYS A N 1
ATOM 1820 C CA . LYS A 1 225 ? -9.095 -14.816 16.017 1.00 64.06 225 LYS A CA 1
ATOM 1821 C C . LYS A 1 225 ? -8.485 -14.886 14.616 1.00 64.06 225 LYS A C 1
ATOM 1823 O O . LYS A 1 225 ? -8.476 -15.958 14.022 1.00 64.06 225 LYS A O 1
ATOM 1828 N N . TYR A 1 226 ? -7.969 -13.775 14.088 1.00 51.25 226 TYR A N 1
ATOM 1829 C CA . TYR A 1 226 ? -7.360 -13.733 12.754 1.00 51.25 226 TYR A CA 1
ATOM 1830 C C . TYR A 1 226 ? -6.172 -14.702 12.561 1.00 51.25 226 TYR A C 1
ATOM 1832 O O . TYR A 1 226 ? -6.133 -15.360 11.521 1.00 51.25 226 TYR A O 1
ATOM 1840 N N . PRO A 1 227 ? -5.239 -14.880 13.522 1.00 50.41 227 PRO A N 1
ATOM 1841 C CA . PRO A 1 227 ? -4.158 -15.864 13.383 1.00 50.41 227 PRO A CA 1
ATOM 1842 C C . PRO A 1 227 ? -4.581 -17.336 13.561 1.00 50.41 227 PRO A C 1
ATOM 1844 O O . PRO A 1 227 ? -3.817 -18.223 13.183 1.00 50.41 227 PRO A O 1
ATOM 1847 N N . ASP A 1 228 ? -5.779 -17.629 14.085 1.00 38.91 228 ASP A N 1
ATOM 1848 C CA . ASP A 1 228 ? -6.236 -19.014 14.319 1.00 38.91 228 ASP A CA 1
ATOM 1849 C C . ASP A 1 228 ? -6.829 -19.689 13.071 1.00 38.91 228 ASP A C 1
ATOM 1851 O O . ASP A 1 228 ? -7.021 -20.904 13.052 1.00 38.91 228 ASP A O 1
ATOM 1855 N N . ILE A 1 229 ? -7.086 -18.928 12.001 1.00 36.28 229 ILE A N 1
ATOM 1856 C CA . ILE A 1 229 ? -7.652 -19.449 10.743 1.00 36.28 229 ILE A CA 1
ATOM 1857 C C . ILE A 1 229 ? -6.595 -20.211 9.918 1.00 36.28 229 ILE A C 1
ATOM 1859 O O . ILE A 1 229 ? -6.941 -21.006 9.050 1.00 36.28 229 ILE A O 1
ATOM 1863 N N . VAL A 1 230 ? -5.303 -20.077 10.241 1.00 40.31 230 VAL A N 1
ATOM 1864 C CA . VAL A 1 230 ? -4.219 -20.870 9.631 1.00 40.31 230 VAL A CA 1
ATOM 1865 C C . VAL A 1 230 ? -3.990 -22.157 10.429 1.00 40.31 230 VAL A C 1
ATOM 1867 O O . VAL A 1 230 ? -2.862 -22.482 10.800 1.00 40.31 230 VAL A O 1
ATOM 1870 N N . ALA A 1 231 ? -5.046 -22.904 10.749 1.00 32.88 231 ALA A N 1
ATOM 1871 C CA . ALA A 1 231 ? -4.926 -24.268 11.260 1.00 32.88 231 ALA A CA 1
ATOM 1872 C C . ALA A 1 231 ? -4.565 -25.216 10.102 1.00 32.88 231 ALA A C 1
ATOM 1874 O O . ALA A 1 231 ? -5.362 -26.042 9.677 1.00 32.88 231 ALA A O 1
ATOM 1875 N N . VAL A 1 232 ? -3.347 -25.079 9.572 1.00 38.06 232 VAL A N 1
ATOM 1876 C CA . VAL A 1 232 ? -2.726 -26.131 8.764 1.00 38.06 232 VAL A CA 1
ATOM 1877 C C . VAL A 1 232 ? -2.395 -27.255 9.738 1.00 38.06 232 VAL A C 1
ATOM 1879 O O . VAL A 1 232 ? -1.474 -27.125 10.554 1.00 38.06 232 VAL A O 1
ATOM 1882 N N . GLU A 1 233 ? -3.190 -28.324 9.698 1.00 28.42 233 GLU A N 1
ATOM 1883 C CA . GLU A 1 233 ? -2.772 -29.621 10.221 1.00 28.42 233 GLU A CA 1
ATOM 1884 C C . GLU A 1 233 ? -1.376 -29.918 9.658 1.00 28.42 233 GLU A C 1
ATOM 1886 O O . GLU A 1 233 ? -1.155 -29.736 8.456 1.00 28.42 233 GLU A O 1
ATOM 1891 N N . PRO A 1 234 ? -0.400 -30.318 10.489 1.00 32.19 234 PRO A N 1
ATOM 1892 C CA . PRO A 1 234 ? 0.922 -30.644 9.991 1.00 32.19 234 PRO A CA 1
ATOM 1893 C C . PRO A 1 234 ? 0.782 -31.808 9.008 1.00 32.19 234 PRO A C 1
ATOM 1895 O O . PRO A 1 234 ? 0.563 -32.947 9.422 1.00 32.19 234 PRO A O 1
ATOM 1898 N N . LEU A 1 235 ? 0.908 -31.514 7.708 1.00 29.16 235 LEU A N 1
ATOM 1899 C CA . LEU A 1 235 ? 1.106 -32.519 6.672 1.00 29.16 235 LEU A CA 1
ATOM 1900 C C . LEU A 1 235 ? 2.298 -33.359 7.110 1.00 29.16 235 LEU A C 1
ATOM 1902 O O . LEU A 1 235 ? 3.449 -32.922 7.088 1.00 29.16 235 LEU A O 1
ATOM 1906 N N . THR A 1 236 ? 1.977 -34.545 7.608 1.00 28.56 236 THR A N 1
ATOM 1907 C CA . THR A 1 236 ? 2.936 -35.519 8.091 1.00 28.56 236 THR A CA 1
ATOM 1908 C C . THR A 1 236 ? 3.698 -35.987 6.862 1.00 28.56 236 THR A C 1
ATOM 1910 O O . THR A 1 236 ? 3.139 -36.641 5.984 1.00 28.56 236 THR A O 1
ATOM 1913 N N . ILE A 1 237 ? 4.949 -35.551 6.749 1.00 31.61 237 ILE A N 1
ATOM 1914 C CA . ILE A 1 237 ? 5.864 -35.991 5.701 1.00 31.61 237 ILE A CA 1
ATOM 1915 C C . ILE A 1 237 ? 6.199 -37.454 6.006 1.00 31.61 237 ILE A C 1
ATOM 1917 O O . ILE A 1 237 ? 6.871 -37.731 7.001 1.00 31.61 237 ILE A O 1
ATOM 1921 N N . TYR A 1 238 ? 5.702 -38.360 5.166 1.00 32.72 238 TYR A N 1
ATOM 1922 C CA . TYR A 1 238 ? 6.299 -39.675 4.934 1.00 32.72 238 TYR A CA 1
ATOM 1923 C C . TYR A 1 238 ? 7.138 -39.609 3.660 1.00 32.72 238 TYR A C 1
ATOM 1925 O O . TYR A 1 238 ? 6.665 -38.984 2.681 1.00 32.72 238 TYR A O 1
#

Secondary structure (DSSP, 8-state):
--HHHHHHHHHHHHHHH-TTS-HHHHHHHHHHHHHHHHH--HHHHHHHHHHHHTT------------TTS-TTSHHHHTHHHHHHHHHHTT----HHHHHT----GGGG--HHHHHTS-HHHHHHHHHHHHHHHHHHHHHHHHHHHHH---HHHHHHHHHHHHHHHHHHHS--SPP-TT-HHHHHHHHHHHHHHHHH-S---HHHHHHHHHHHT--HHHHHHHHHGGGG---------

pLDDT: mean 80.18, std 15.25, range [28.42, 94.81]

Organism: NCBI:txid109264

Sequence (238 aa):
MGTLCKVLLRLLEALAHDACLSSEQREKAMYIGLSFLSHKNTCRLMAQVSRLMKGEVFISPYYRVIGASKHKNTLTHRHGKYLQAVMTEFRIAPTIADFEGHPIELVSILDLAVENSLPGEKRYQLHKDLLSMEKKANEDLIQCTEDYGYHYIFRAGLQEYYMTKTVVENVNFWRPDPRGNGYRVHIQKLCYETMETRLRLNDAEKRALIQATDCNVEDAYNFCKYPDIVAVEPLTIY